Protein AF-A0A2I0I7N8-F1 (afdb_monomer_lite)

pLDDT: mean 84.2, std 18.84, range [32.47, 98.56]

Organism: Punica granatum (NCBI:txid22663)

Sequence (185 aa):
MQATVLEKLYCDDLRQKKELQEALAKEKESFETFKNQQTEERSASSNCRTILEGQIATTNHMMQELQDKIASTEELLEVCKKEREELQVCLENALKVNEELLTSQHREAPTSHRQQGLMEFSFSEIQEATDNFDPSLKLEEGDYGSIYRGVLRHTPVTIKMLHPDSSQGPSRYHPEVFENFRRAH

Radius of gyration: 54.59 Å; chains: 1; bounding box: 110×52×144 Å

Foldseek 3Di:
DVVVVVVVVVVVVVVVVVVVVVVVVVVVVVVVVVVVVVVVVVVVVVVVVVVVVVVVVVVVVVVVVVVVVVVVVVVVVVVVVVVVVVVVVVVVVVVVVVVVVVVVVVPDDDDPPPPVDDDDDDPVLVCVQCVNVPPVQWPDDDLFFTWGWGAHPNRTDIDTDGDCPSVPHPPDPDCVVVPVVPPDD

Structure (mmCIF, N/CA/C/O backbone):
data_AF-A0A2I0I7N8-F1
#
_entry.id   AF-A0A2I0I7N8-F1
#
loop_
_atom_site.group_PDB
_atom_site.id
_atom_site.type_symbol
_atom_site.label_atom_id
_atom_site.label_alt_id
_atom_site.label_comp_id
_atom_site.label_asym_id
_atom_site.label_entity_id
_atom_site.label_seq_id
_atom_site.pdbx_PDB_ins_code
_atom_site.Cartn_x
_atom_site.Cartn_y
_atom_site.Cartn_z
_atom_site.occupancy
_atom_site.B_iso_or_equiv
_atom_site.auth_seq_id
_atom_site.auth_comp_id
_atom_site.auth_asym_id
_atom_site.auth_atom_id
_atom_site.pdbx_PDB_model_num
ATOM 1 N N . MET A 1 1 ? 58.653 13.094 -76.600 1.00 63.12 1 MET A N 1
ATOM 2 C CA . MET A 1 1 ? 58.403 13.859 -75.356 1.00 63.12 1 MET A CA 1
ATOM 3 C C . MET A 1 1 ? 56.919 13.984 -75.012 1.00 63.12 1 MET A C 1
ATOM 5 O O . MET A 1 1 ? 56.594 13.808 -73.851 1.00 63.12 1 MET A O 1
ATOM 9 N N . GLN A 1 2 ? 56.006 14.248 -75.958 1.00 70.44 2 GLN A N 1
ATOM 10 C CA . GLN A 1 2 ? 54.570 14.375 -75.634 1.00 70.44 2 GLN A CA 1
ATOM 11 C C . GLN A 1 2 ? 53.885 13.041 -75.263 1.00 70.44 2 GLN A C 1
ATOM 13 O O . GLN A 1 2 ? 53.154 12.997 -74.279 1.00 70.44 2 GLN A O 1
ATOM 18 N N . ALA A 1 3 ? 54.173 11.942 -75.974 1.00 74.31 3 ALA A N 1
ATOM 19 C CA . ALA A 1 3 ? 53.571 10.626 -75.699 1.00 74.31 3 ALA A CA 1
ATOM 20 C C . ALA A 1 3 ? 53.890 10.088 -74.286 1.00 74.31 3 ALA A C 1
ATOM 22 O O . ALA A 1 3 ? 53.008 9.615 -73.581 1.00 74.31 3 ALA A O 1
ATOM 23 N N . THR A 1 4 ? 55.130 10.270 -73.828 1.00 80.50 4 THR A N 1
ATOM 24 C CA . THR A 1 4 ? 55.603 9.841 -72.500 1.00 80.50 4 THR A CA 1
ATOM 25 C C . THR A 1 4 ? 54.968 10.617 -71.339 1.00 80.50 4 THR A C 1
ATOM 27 O O . THR A 1 4 ? 54.858 10.098 -70.233 1.00 80.50 4 THR A O 1
ATOM 30 N N . VAL A 1 5 ? 54.552 11.869 -71.564 1.00 88.06 5 VAL A N 1
ATOM 31 C CA . VAL A 1 5 ? 53.858 12.678 -70.545 1.00 88.06 5 VAL A CA 1
ATOM 32 C C . VAL A 1 5 ? 52.401 12.231 -70.403 1.00 88.06 5 VAL A C 1
ATOM 34 O O . VAL A 1 5 ? 51.906 12.122 -69.283 1.00 88.06 5 VAL A O 1
ATOM 37 N N . LEU A 1 6 ? 51.741 11.914 -71.521 1.00 86.31 6 LEU A N 1
ATOM 38 C CA . LEU A 1 6 ? 50.373 11.387 -71.543 1.00 86.31 6 LEU A CA 1
ATOM 39 C C . LEU A 1 6 ? 50.264 10.011 -70.871 1.00 86.31 6 LEU A C 1
ATOM 41 O O . LEU A 1 6 ? 49.353 9.805 -70.076 1.00 86.31 6 LEU A O 1
ATOM 45 N N . GLU A 1 7 ? 51.205 9.096 -71.124 1.00 88.50 7 GLU A N 1
ATOM 46 C CA . GLU A 1 7 ? 51.236 7.782 -70.456 1.00 88.50 7 GLU A CA 1
ATOM 47 C C . GLU A 1 7 ? 51.382 7.896 -68.936 1.00 88.50 7 GLU A C 1
ATOM 49 O O . GLU A 1 7 ? 50.725 7.165 -68.194 1.00 88.50 7 GLU A O 1
ATOM 54 N N . LYS A 1 8 ? 52.214 8.832 -68.461 1.00 91.88 8 LYS A N 1
ATOM 55 C CA . LYS A 1 8 ? 52.390 9.074 -67.026 1.00 91.88 8 LYS A CA 1
ATOM 56 C C . LYS A 1 8 ? 51.112 9.629 -66.391 1.00 91.88 8 LYS A C 1
ATOM 58 O O . LYS A 1 8 ? 50.668 9.096 -65.382 1.00 91.88 8 LYS A O 1
ATOM 63 N N . LEU A 1 9 ? 50.495 10.634 -67.020 1.00 92.31 9 LEU A N 1
ATOM 64 C CA . LEU A 1 9 ? 49.211 11.201 -66.587 1.00 92.31 9 LEU A CA 1
ATOM 65 C C . LEU A 1 9 ? 48.106 10.138 -66.520 1.00 92.31 9 LEU A C 1
ATOM 67 O O . LEU A 1 9 ? 47.358 10.095 -65.549 1.00 92.31 9 LEU A O 1
ATOM 71 N N . TYR A 1 10 ? 48.033 9.256 -67.518 1.00 92.25 10 TYR A N 1
ATOM 72 C CA . TYR A 1 10 ? 47.063 8.162 -67.543 1.00 92.25 10 TYR A CA 1
ATOM 73 C C . TYR A 1 10 ? 47.300 7.139 -66.422 1.00 92.25 10 TYR A C 1
ATOM 75 O O . TYR A 1 10 ? 46.354 6.704 -65.768 1.00 92.25 10 TYR A O 1
ATOM 83 N N . CYS A 1 11 ? 48.558 6.771 -66.158 1.00 92.56 11 CYS A N 1
ATOM 84 C CA . CYS A 1 11 ? 48.900 5.899 -65.033 1.00 92.56 11 CYS A CA 1
ATOM 85 C C . CYS A 1 11 ? 48.537 6.525 -63.675 1.00 92.56 11 CYS A C 1
ATOM 87 O O . CYS A 1 11 ? 48.052 5.815 -62.791 1.00 92.56 11 CYS A O 1
ATOM 89 N N . ASP A 1 12 ? 48.764 7.831 -63.510 1.00 94.31 12 ASP A N 1
ATOM 90 C CA . ASP A 1 12 ? 48.450 8.561 -62.279 1.00 94.31 12 ASP A CA 1
ATOM 91 C C . ASP A 1 12 ? 46.927 8.649 -62.055 1.00 94.31 12 ASP A C 1
ATOM 93 O O . ASP A 1 12 ? 46.459 8.358 -60.954 1.00 94.31 12 ASP A O 1
ATOM 97 N N . ASP A 1 13 ? 46.140 8.940 -63.098 1.00 95.00 13 ASP A N 1
ATOM 98 C CA . ASP A 1 13 ? 44.667 8.956 -63.038 1.00 95.00 13 ASP A CA 1
ATOM 99 C C . ASP A 1 13 ? 44.093 7.568 -62.699 1.00 95.00 13 ASP A C 1
ATOM 101 O O . ASP A 1 13 ? 43.228 7.419 -61.833 1.00 95.00 13 ASP A O 1
ATOM 105 N N . LEU A 1 14 ? 44.644 6.508 -63.306 1.00 94.81 14 LEU A N 1
ATOM 106 C CA . LEU A 1 14 ? 44.243 5.131 -63.016 1.00 94.81 14 LEU A CA 1
ATOM 107 C C . LEU A 1 14 ? 44.557 4.737 -61.562 1.00 94.81 14 LEU A C 1
ATOM 109 O O . LEU A 1 14 ? 43.762 4.037 -60.926 1.00 94.81 14 LEU A O 1
ATOM 113 N N . ARG A 1 15 ? 45.694 5.198 -61.023 1.00 95.00 15 ARG A N 1
ATOM 114 C CA . ARG A 1 15 ? 46.063 4.991 -59.617 1.00 95.00 15 ARG A CA 1
ATOM 115 C C . ARG A 1 15 ? 45.102 5.726 -58.683 1.00 95.00 15 ARG A C 1
ATOM 117 O O . ARG A 1 15 ? 44.560 5.089 -57.785 1.00 95.00 15 ARG A O 1
ATOM 124 N N . GLN A 1 16 ? 44.828 7.006 -58.936 1.00 95.62 16 GLN A N 1
ATOM 125 C CA . GLN A 1 16 ? 43.878 7.794 -58.140 1.00 95.62 16 GLN A CA 1
ATOM 126 C C . GLN A 1 16 ? 42.477 7.182 -58.152 1.00 95.62 16 GLN A C 1
ATOM 128 O O . GLN A 1 16 ? 41.831 7.070 -57.112 1.00 95.62 16 GLN A O 1
ATOM 133 N N . LYS A 1 17 ? 42.014 6.710 -59.314 1.00 95.81 17 LYS A N 1
ATOM 134 C CA . LYS A 1 17 ? 40.729 6.018 -59.436 1.00 95.81 17 LYS A CA 1
ATOM 135 C C . LYS A 1 17 ? 40.671 4.759 -58.571 1.00 95.81 17 LYS A C 1
ATOM 137 O O . LYS A 1 17 ? 39.647 4.511 -57.936 1.00 95.81 17 LYS A O 1
ATOM 142 N N . LYS A 1 18 ? 41.752 3.975 -58.533 1.00 96.56 18 LYS A N 1
ATOM 143 C CA . LYS A 1 18 ? 41.845 2.776 -57.691 1.00 96.56 18 LYS A CA 1
ATOM 144 C C . LYS A 1 18 ? 41.833 3.134 -56.201 1.00 96.56 18 LYS A C 1
ATOM 146 O O . LYS A 1 18 ? 41.067 2.538 -55.452 1.00 96.56 18 LYS A O 1
ATOM 151 N N . GLU A 1 19 ? 42.608 4.136 -55.793 1.00 97.19 19 GLU A N 1
ATOM 152 C CA . GLU A 1 19 ? 42.651 4.623 -54.405 1.00 97.19 19 GLU A CA 1
ATOM 153 C C . GLU A 1 19 ? 41.279 5.137 -53.939 1.00 97.19 19 GLU A C 1
ATOM 155 O O . GLU A 1 19 ? 40.822 4.787 -52.853 1.00 97.19 19 GLU A O 1
ATOM 160 N N . LEU A 1 20 ? 40.572 5.897 -54.783 1.00 96.31 20 LEU A N 1
ATOM 161 C CA . LEU A 1 20 ? 39.210 6.361 -54.499 1.00 96.31 20 LEU A CA 1
ATOM 162 C C . LEU A 1 20 ? 38.212 5.203 -54.383 1.00 96.31 20 LEU A C 1
ATOM 164 O O . LEU A 1 20 ? 37.335 5.238 -53.522 1.00 96.31 20 LEU A O 1
ATOM 168 N N . GLN A 1 21 ? 38.330 4.170 -55.222 1.00 96.62 21 GLN A N 1
ATOM 169 C CA . GLN A 1 21 ? 37.477 2.982 -55.129 1.00 96.62 21 GLN A CA 1
ATOM 170 C C . GLN A 1 21 ? 37.729 2.188 -53.844 1.00 96.62 21 GLN A C 1
ATOM 172 O O . GLN A 1 21 ? 36.769 1.752 -53.210 1.00 96.62 21 GLN A O 1
ATOM 177 N N . GLU A 1 22 ? 38.990 2.020 -53.446 1.00 97.31 22 GLU A N 1
ATOM 178 C CA . GLU A 1 22 ? 39.360 1.360 -52.190 1.00 97.31 22 GLU A CA 1
ATOM 179 C C . GLU A 1 22 ? 38.877 2.162 -50.975 1.00 97.31 22 GLU A C 1
ATOM 181 O O . GLU A 1 22 ? 38.285 1.590 -50.058 1.00 97.31 22 GLU A O 1
ATOM 186 N N . ALA A 1 23 ? 39.043 3.489 -50.992 1.00 97.06 23 ALA A N 1
ATOM 187 C CA . ALA A 1 23 ? 38.530 4.371 -49.948 1.00 97.06 23 ALA A CA 1
ATOM 188 C C . ALA A 1 23 ? 37.000 4.290 -49.839 1.00 97.06 23 ALA A C 1
ATOM 190 O O . ALA A 1 23 ? 36.473 4.114 -48.742 1.00 97.06 23 ALA A O 1
ATOM 191 N N . LEU A 1 24 ? 36.291 4.326 -50.972 1.00 97.62 24 LEU A N 1
ATOM 192 C CA . LEU A 1 24 ? 34.834 4.205 -51.013 1.00 97.62 24 LEU A CA 1
ATOM 193 C C . LEU A 1 24 ? 34.353 2.837 -50.508 1.00 97.62 24 LEU A C 1
ATOM 195 O O . LEU A 1 24 ? 33.341 2.757 -49.814 1.00 97.62 24 LEU A O 1
ATOM 199 N N . ALA A 1 25 ? 35.047 1.753 -50.864 1.00 97.19 25 ALA A N 1
ATOM 200 C CA . ALA A 1 25 ? 34.717 0.413 -50.383 1.00 97.19 25 ALA A CA 1
ATOM 201 C C . ALA A 1 25 ? 34.894 0.313 -48.862 1.00 97.19 25 ALA A C 1
ATOM 203 O O . ALA A 1 25 ? 33.992 -0.162 -48.172 1.00 97.19 25 ALA A O 1
ATOM 204 N N . LYS A 1 26 ? 36.007 0.842 -48.342 1.00 97.62 26 LYS A N 1
ATOM 205 C CA . LYS A 1 26 ? 36.289 0.888 -46.905 1.00 97.62 26 LYS A CA 1
ATOM 206 C C . LYS A 1 26 ? 35.269 1.738 -46.147 1.00 97.62 26 LYS A C 1
ATOM 208 O O . LYS A 1 26 ? 34.816 1.342 -45.077 1.00 97.62 26 LYS A O 1
ATOM 213 N N . GLU A 1 27 ? 34.875 2.883 -46.703 1.00 97.31 27 GLU A N 1
ATOM 214 C CA . GLU A 1 27 ? 33.855 3.744 -46.104 1.00 97.31 27 GLU A CA 1
ATOM 215 C C . GLU A 1 27 ? 32.496 3.036 -46.046 1.00 97.31 27 GLU A C 1
ATOM 217 O O . GLU A 1 27 ? 31.870 3.009 -44.988 1.00 97.31 27 GLU A O 1
ATOM 222 N N . LYS A 1 28 ? 32.078 2.367 -47.128 1.00 97.00 28 LYS A N 1
ATOM 223 C CA . LYS A 1 28 ? 30.844 1.565 -47.148 1.00 97.00 28 LYS A CA 1
ATOM 224 C C . LYS A 1 28 ? 30.851 0.440 -46.116 1.00 97.00 28 LYS A C 1
ATOM 226 O O . LYS A 1 28 ? 29.849 0.244 -45.437 1.00 97.00 28 LYS A O 1
ATOM 231 N N . GLU A 1 29 ? 31.960 -0.280 -45.981 1.00 97.62 29 GLU A N 1
ATOM 232 C CA . GLU A 1 29 ? 32.101 -1.335 -44.973 1.00 97.62 29 GLU A CA 1
ATOM 233 C C . GLU A 1 29 ? 32.025 -0.760 -43.548 1.00 97.62 29 GLU A C 1
ATOM 235 O O . GLU A 1 29 ? 31.286 -1.264 -42.699 1.00 97.62 29 GLU A O 1
ATOM 240 N N . SER A 1 30 ? 32.713 0.360 -43.296 1.00 95.56 30 SER A N 1
ATOM 241 C CA . SER A 1 30 ? 32.649 1.054 -42.004 1.00 95.56 30 SER A CA 1
ATOM 242 C C . SER A 1 30 ? 31.244 1.581 -41.685 1.00 95.56 30 SER A C 1
ATOM 244 O O . SER A 1 30 ? 30.791 1.517 -40.545 1.00 95.56 30 SER A O 1
ATOM 246 N N . PHE A 1 31 ? 30.511 2.040 -42.700 1.00 97.06 31 PHE A N 1
ATOM 247 C CA . PHE A 1 31 ? 29.139 2.497 -42.544 1.00 97.06 31 PHE A CA 1
ATOM 248 C C . PHE A 1 31 ? 28.184 1.339 -42.231 1.00 97.06 31 PHE A C 1
ATOM 250 O O . PHE A 1 31 ? 27.343 1.465 -41.341 1.00 97.06 31 PHE A O 1
ATOM 257 N N . GLU A 1 32 ? 28.319 0.198 -42.913 1.00 97.06 32 GLU A N 1
ATOM 258 C CA . GLU A 1 32 ? 27.447 -0.957 -42.673 1.00 97.06 32 GLU A CA 1
ATOM 259 C C . GLU A 1 32 ? 27.696 -1.570 -41.286 1.00 97.06 32 GLU A C 1
ATOM 261 O O . GLU A 1 32 ? 26.747 -1.897 -40.575 1.00 97.06 32 GLU A O 1
ATOM 266 N N . THR A 1 33 ? 28.958 -1.649 -40.849 1.00 97.19 33 THR A N 1
ATOM 267 C CA . THR A 1 33 ? 29.303 -2.090 -39.484 1.00 97.19 33 THR A CA 1
ATOM 268 C C . THR A 1 33 ? 28.741 -1.151 -38.416 1.00 97.19 33 THR A C 1
ATOM 270 O O . THR A 1 33 ? 28.113 -1.625 -37.468 1.00 97.19 33 THR A O 1
ATOM 273 N N . PHE A 1 34 ? 28.865 0.168 -38.597 1.00 97.25 34 PHE A N 1
ATOM 274 C CA . PHE A 1 34 ? 28.261 1.157 -37.698 1.00 97.25 34 PHE A CA 1
ATOM 275 C C . PHE A 1 34 ? 26.733 1.030 -37.638 1.00 97.25 34 PHE A C 1
ATOM 277 O O . PHE A 1 34 ? 26.138 1.061 -36.559 1.00 97.25 34 PHE A O 1
ATOM 284 N N . LYS A 1 35 ? 26.082 0.861 -38.793 1.00 97.25 35 LYS A N 1
ATOM 285 C CA . LYS A 1 35 ? 24.630 0.679 -38.882 1.00 97.25 35 LYS A CA 1
ATOM 286 C C . LYS A 1 35 ? 24.179 -0.575 -38.132 1.00 97.25 35 LYS A C 1
ATOM 288 O O . LYS A 1 35 ? 23.227 -0.489 -37.358 1.00 97.25 35 LYS A O 1
ATOM 293 N N . ASN A 1 36 ? 24.875 -1.698 -38.307 1.00 95.75 36 ASN A N 1
ATOM 294 C CA . ASN A 1 36 ? 24.572 -2.942 -37.597 1.00 95.75 36 ASN A CA 1
ATOM 295 C C . ASN A 1 36 ? 24.735 -2.771 -36.079 1.00 95.75 36 ASN A C 1
ATOM 297 O O . ASN A 1 36 ? 23.808 -3.074 -35.325 1.00 95.75 36 ASN A O 1
ATOM 301 N N . GLN A 1 37 ? 25.844 -2.175 -35.634 1.00 96.94 37 GLN A N 1
ATOM 302 C CA . GLN A 1 37 ? 26.080 -1.899 -34.216 1.00 96.94 37 GLN A CA 1
ATOM 303 C C . GLN A 1 37 ? 24.986 -0.999 -33.617 1.00 96.94 37 GLN A C 1
ATOM 305 O O . GLN A 1 37 ? 24.453 -1.291 -32.548 1.00 96.94 37 GLN A O 1
ATOM 310 N N . GLN A 1 38 ? 24.578 0.053 -34.333 1.00 96.31 38 GLN A N 1
ATOM 311 C CA . GLN A 1 38 ? 23.491 0.931 -33.897 1.00 96.31 38 GLN A CA 1
ATOM 312 C C . GLN A 1 38 ? 22.153 0.185 -33.786 1.00 96.31 38 GLN A C 1
ATOM 314 O O . GLN A 1 38 ? 21.365 0.459 -32.877 1.00 96.31 38 GLN A O 1
ATOM 319 N N . THR A 1 39 ? 21.855 -0.737 -34.706 1.00 95.50 39 THR A N 1
ATOM 320 C CA . THR A 1 39 ? 20.620 -1.532 -34.631 1.00 95.50 39 THR A CA 1
ATOM 321 C C . THR A 1 39 ? 20.617 -2.495 -33.448 1.00 95.50 39 THR A C 1
ATOM 323 O O . THR A 1 39 ? 19.591 -2.614 -32.776 1.00 95.50 39 THR A O 1
ATOM 326 N N . GLU A 1 40 ? 21.754 -3.120 -33.143 1.00 96.31 40 GLU A N 1
ATOM 327 C CA . GLU A 1 40 ? 21.909 -4.000 -31.982 1.00 96.31 40 GLU A CA 1
ATOM 328 C C . GLU A 1 40 ? 21.760 -3.226 -30.670 1.00 96.31 40 GLU A C 1
ATOM 330 O O . GLU A 1 40 ? 20.987 -3.628 -29.801 1.00 96.31 40 GLU A O 1
ATOM 335 N N . GLU A 1 41 ? 22.417 -2.069 -30.551 1.00 96.00 41 GLU A N 1
ATOM 336 C CA . GLU A 1 41 ? 22.332 -1.217 -29.363 1.00 96.00 41 GLU A CA 1
ATOM 337 C C . GLU A 1 41 ? 20.900 -0.715 -29.127 1.00 96.00 41 GLU A C 1
ATOM 339 O O . GLU A 1 41 ? 20.391 -0.761 -28.004 1.00 96.00 41 GLU A O 1
ATOM 344 N N . ARG A 1 42 ? 20.197 -0.313 -30.195 1.00 96.00 42 ARG A N 1
ATOM 345 C CA . ARG A 1 42 ? 18.777 0.060 -30.114 1.00 96.00 42 ARG A CA 1
ATOM 346 C C . ARG A 1 42 ? 17.896 -1.109 -29.690 1.00 96.00 42 ARG A C 1
ATOM 348 O O . ARG A 1 42 ? 16.995 -0.907 -28.877 1.00 96.00 42 ARG A O 1
ATOM 355 N N . SER A 1 43 ? 18.140 -2.311 -30.213 1.00 95.12 43 SER A N 1
ATOM 356 C CA . SER A 1 43 ? 17.387 -3.507 -29.825 1.00 95.12 43 SER A CA 1
ATOM 357 C C . SER A 1 43 ? 17.608 -3.846 -28.349 1.00 95.12 43 SER A C 1
ATOM 359 O O . SER A 1 43 ? 16.639 -4.021 -27.610 1.00 95.12 43 SER A O 1
ATOM 361 N N . ALA A 1 44 ? 18.860 -3.841 -27.887 1.00 96.12 44 ALA A N 1
ATOM 362 C CA . ALA A 1 44 ? 19.198 -4.078 -26.488 1.00 96.12 44 ALA A CA 1
ATOM 363 C C . ALA A 1 44 ? 18.560 -3.029 -25.560 1.00 96.12 44 ALA A C 1
ATOM 365 O O . ALA A 1 44 ? 17.928 -3.384 -24.565 1.00 96.12 44 ALA A O 1
ATOM 366 N N . SER A 1 45 ? 18.652 -1.745 -25.920 1.00 95.75 45 SER A N 1
ATOM 367 C CA . SER A 1 45 ? 18.032 -0.647 -25.171 1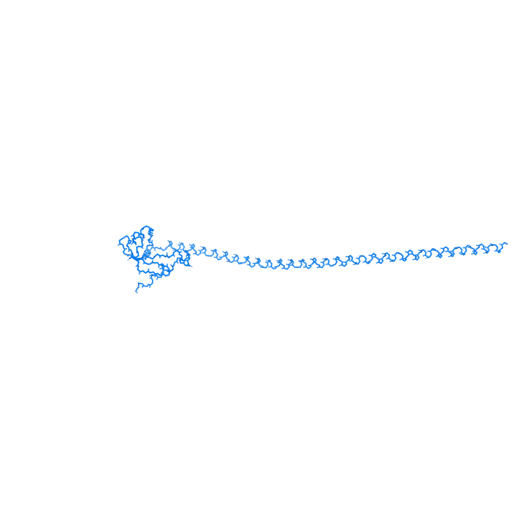.00 95.75 45 SER A CA 1
ATOM 368 C C . SER A 1 45 ? 16.505 -0.781 -25.111 1.00 95.75 45 SER A C 1
ATOM 370 O O . SER A 1 45 ? 15.916 -0.638 -24.038 1.00 95.75 45 SER A O 1
ATOM 372 N N . SER A 1 46 ? 15.862 -1.132 -26.230 1.00 95.81 46 SER A N 1
ATOM 373 C CA . SER A 1 46 ? 14.416 -1.376 -26.293 1.00 95.81 46 SER A CA 1
ATOM 374 C C . SER A 1 46 ? 13.990 -2.526 -25.382 1.00 95.81 46 SER A C 1
ATOM 376 O O . SER A 1 46 ? 13.009 -2.398 -24.656 1.00 95.81 46 SER A O 1
ATOM 378 N N . ASN A 1 47 ? 14.737 -3.631 -25.376 1.00 95.94 47 ASN A N 1
ATOM 379 C CA . ASN A 1 47 ? 14.429 -4.782 -24.528 1.00 95.94 47 ASN A CA 1
ATOM 380 C C . ASN A 1 47 ? 14.547 -4.425 -23.040 1.00 95.94 47 ASN A C 1
ATOM 382 O O . ASN A 1 47 ? 13.641 -4.716 -22.258 1.00 95.94 47 ASN A O 1
ATOM 386 N N . CYS A 1 48 ? 15.627 -3.737 -22.653 1.00 95.81 48 CYS A N 1
ATOM 387 C CA . CYS A 1 48 ? 15.800 -3.236 -21.288 1.00 95.81 48 CYS A CA 1
ATOM 388 C C . CYS A 1 48 ? 14.655 -2.303 -20.881 1.00 95.81 48 CYS A C 1
ATOM 390 O O . CYS A 1 48 ? 14.137 -2.406 -19.769 1.00 95.81 48 CYS A O 1
ATOM 392 N N . ARG A 1 49 ? 14.225 -1.422 -21.790 1.00 97.44 49 ARG A N 1
ATOM 393 C CA . ARG A 1 49 ? 13.102 -0.513 -21.558 1.00 97.44 49 ARG A CA 1
ATOM 394 C C . ARG A 1 49 ? 11.811 -1.275 -21.250 1.00 97.44 49 ARG A C 1
ATOM 396 O O . ARG A 1 49 ? 11.172 -0.961 -20.252 1.00 97.44 49 ARG A O 1
ATOM 403 N N . THR A 1 50 ? 11.459 -2.291 -22.038 1.00 97.88 50 THR A N 1
ATOM 404 C CA . THR A 1 50 ? 10.241 -3.090 -21.812 1.00 97.88 50 THR A CA 1
ATOM 405 C C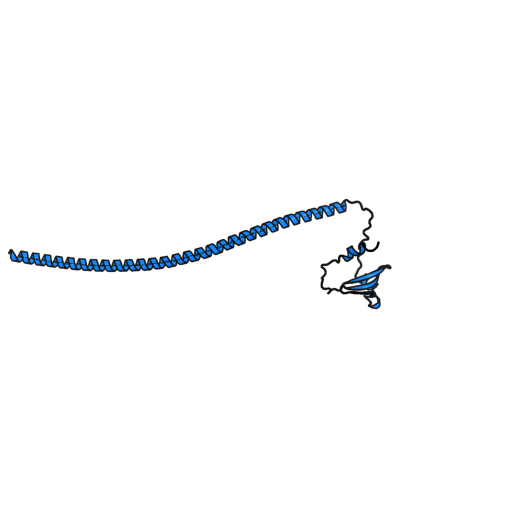 . THR A 1 50 ? 10.262 -3.816 -20.465 1.00 97.88 50 THR A C 1
ATOM 407 O O . THR A 1 50 ? 9.242 -3.869 -19.779 1.00 97.88 50 THR A O 1
ATOM 410 N N . ILE A 1 51 ? 11.421 -4.338 -20.047 1.00 97.56 51 ILE A N 1
ATOM 411 C CA . ILE A 1 51 ? 11.570 -4.988 -18.734 1.00 97.56 51 ILE A CA 1
ATOM 412 C C . ILE A 1 51 ? 11.310 -3.985 -17.605 1.00 97.56 51 ILE A C 1
ATOM 414 O O . ILE A 1 51 ? 10.539 -4.276 -16.689 1.00 97.56 51 ILE A O 1
ATOM 418 N N . LEU A 1 52 ? 11.920 -2.799 -17.681 1.00 97.75 52 LEU A N 1
ATOM 419 C CA . LEU A 1 52 ? 11.736 -1.748 -16.680 1.00 97.75 52 LEU A CA 1
ATOM 420 C C . LEU A 1 52 ? 10.288 -1.245 -16.640 1.00 97.75 52 LEU A C 1
ATOM 422 O O . LEU A 1 52 ? 9.733 -1.082 -15.559 1.00 97.75 52 LEU A O 1
ATOM 426 N N . GLU A 1 53 ? 9.650 -1.048 -17.795 1.00 98.06 53 GLU A N 1
ATOM 427 C CA . GLU A 1 53 ? 8.235 -0.659 -17.876 1.00 98.06 53 GLU A CA 1
ATOM 428 C C . GLU A 1 53 ? 7.322 -1.705 -17.214 1.00 98.06 53 GLU A C 1
ATOM 430 O O . GLU A 1 53 ? 6.420 -1.343 -16.456 1.00 98.06 53 GLU A O 1
ATOM 435 N N . GLY A 1 54 ? 7.597 -3.000 -17.411 1.00 97.75 54 GLY A N 1
ATOM 436 C CA . GLY A 1 54 ? 6.882 -4.083 -16.730 1.00 97.75 54 GLY A CA 1
ATOM 437 C C . GLY A 1 54 ? 7.091 -4.091 -15.211 1.00 97.75 54 GLY A C 1
ATOM 438 O O . GLY A 1 54 ? 6.135 -4.271 -14.450 1.00 97.75 54 GLY A O 1
ATOM 439 N N . GLN A 1 55 ? 8.321 -3.846 -14.749 1.00 98.44 55 GLN A N 1
ATOM 440 C CA . GLN A 1 55 ? 8.613 -3.712 -13.318 1.00 98.44 55 GLN A CA 1
ATOM 441 C C . GLN A 1 55 ? 7.870 -2.522 -12.704 1.00 98.44 55 GLN A C 1
ATOM 443 O O . GLN A 1 55 ? 7.231 -2.691 -11.669 1.00 98.44 55 GLN A O 1
ATOM 448 N N . ILE A 1 56 ? 7.875 -1.361 -13.368 1.00 98.25 56 ILE A N 1
ATOM 449 C CA . ILE A 1 56 ? 7.153 -0.159 -12.924 1.00 98.25 56 ILE A CA 1
ATOM 450 C C . ILE A 1 56 ? 5.649 -0.435 -12.822 1.00 98.25 56 ILE A C 1
ATOM 452 O O . ILE A 1 56 ? 5.018 -0.080 -11.826 1.00 98.25 56 ILE A O 1
ATOM 456 N N . ALA A 1 57 ? 5.064 -1.100 -13.821 1.00 98.38 57 ALA A N 1
ATOM 457 C CA . ALA A 1 57 ? 3.650 -1.465 -13.792 1.00 98.38 57 ALA A CA 1
ATOM 458 C C . ALA A 1 57 ? 3.322 -2.378 -12.599 1.00 98.38 57 ALA A C 1
ATOM 460 O O . ALA A 1 57 ? 2.336 -2.155 -11.896 1.00 98.38 57 ALA A O 1
ATOM 461 N N . THR A 1 58 ? 4.188 -3.358 -12.329 1.00 98.25 58 THR A N 1
ATOM 462 C CA . THR A 1 58 ? 4.036 -4.287 -11.200 1.00 98.25 58 THR A CA 1
ATOM 463 C C . THR A 1 58 ? 4.120 -3.552 -9.863 1.00 98.25 58 THR A C 1
ATOM 465 O O . THR A 1 58 ? 3.257 -3.730 -9.004 1.00 98.25 58 THR A O 1
ATOM 468 N N . THR A 1 59 ? 5.115 -2.678 -9.687 1.00 98.12 59 THR A N 1
ATOM 469 C CA . THR A 1 59 ? 5.270 -1.898 -8.451 1.00 98.12 59 THR A CA 1
ATOM 470 C C . THR A 1 59 ? 4.107 -0.937 -8.233 1.00 98.12 59 THR A C 1
ATOM 472 O O . THR A 1 59 ? 3.641 -0.798 -7.106 1.00 98.12 59 THR A O 1
ATOM 475 N N . ASN A 1 60 ? 3.598 -0.313 -9.299 1.00 98.12 60 ASN A N 1
ATOM 476 C CA . ASN A 1 60 ? 2.434 0.569 -9.217 1.00 98.12 60 ASN A CA 1
ATOM 477 C C . ASN A 1 60 ? 1.176 -0.201 -8.808 1.00 98.12 60 ASN A C 1
ATOM 479 O O . ASN A 1 60 ? 0.411 0.282 -7.979 1.00 98.12 60 ASN A O 1
ATOM 483 N N . HIS A 1 61 ? 0.983 -1.413 -9.335 1.00 98.31 61 HIS A N 1
ATOM 484 C CA . HIS A 1 61 ? -0.139 -2.261 -8.943 1.00 98.31 61 HIS A CA 1
ATOM 485 C C . HIS A 1 61 ? -0.089 -2.631 -7.453 1.00 98.31 61 HIS A C 1
ATOM 487 O O . HIS A 1 61 ? -1.078 -2.459 -6.747 1.00 98.31 61 HIS A O 1
ATOM 493 N N . MET A 1 62 ? 1.076 -3.058 -6.953 1.00 98.38 62 MET A N 1
ATOM 494 C CA . MET A 1 62 ? 1.258 -3.359 -5.526 1.00 98.38 62 MET A CA 1
ATOM 495 C C . MET A 1 62 ? 1.045 -2.125 -4.642 1.00 98.38 62 MET A C 1
ATOM 497 O O . MET A 1 62 ? 0.467 -2.222 -3.563 1.00 98.38 62 MET A O 1
ATOM 501 N N . MET A 1 63 ? 1.511 -0.957 -5.092 1.00 98.06 63 MET A N 1
ATOM 502 C CA . MET A 1 63 ? 1.317 0.301 -4.373 1.00 98.06 63 MET A CA 1
ATOM 503 C C . MET A 1 63 ? -0.166 0.655 -4.258 1.00 98.06 63 MET A C 1
ATOM 505 O O . MET A 1 63 ? -0.604 1.022 -3.171 1.00 98.06 63 MET A O 1
ATOM 509 N N . GLN A 1 64 ? -0.934 0.484 -5.336 1.00 98.31 64 GLN A N 1
ATOM 510 C CA . GLN A 1 64 ? -2.380 0.697 -5.320 1.00 98.31 64 GLN A CA 1
ATOM 511 C C . GLN A 1 64 ? -3.073 -0.262 -4.343 1.00 98.31 64 GLN A C 1
ATOM 513 O O . GLN A 1 64 ? -3.866 0.178 -3.520 1.00 98.31 64 GLN A O 1
ATOM 518 N N . GLU A 1 65 ? -2.721 -1.552 -4.359 1.00 98.38 65 GLU A N 1
ATOM 519 C CA . GLU A 1 65 ? -3.299 -2.535 -3.431 1.00 98.38 65 GLU A CA 1
ATOM 520 C C . GLU A 1 65 ? -3.036 -2.163 -1.960 1.00 98.38 65 GLU A C 1
ATOM 522 O O . GLU A 1 65 ? -3.909 -2.299 -1.101 1.00 98.38 65 GLU A O 1
ATOM 527 N N . LEU A 1 66 ? -1.830 -1.675 -1.651 1.00 98.06 66 LEU A N 1
ATOM 528 C CA . LEU A 1 66 ? -1.495 -1.204 -0.308 1.00 98.06 66 LEU A CA 1
ATOM 529 C C . LEU A 1 66 ? -2.250 0.077 0.061 1.00 98.06 66 LEU A C 1
ATOM 531 O O . LEU A 1 66 ? -2.697 0.196 1.200 1.00 98.06 66 LEU A O 1
ATOM 535 N N . GLN A 1 67 ? -2.418 1.010 -0.877 1.00 98.50 67 GLN A N 1
ATOM 536 C CA . GLN A 1 67 ? -3.208 2.225 -0.663 1.00 98.50 67 GLN A CA 1
ATOM 537 C C . GLN A 1 67 ? -4.672 1.898 -0.360 1.00 98.50 67 GLN A C 1
ATOM 539 O O . GLN A 1 67 ? -5.223 2.434 0.599 1.00 98.50 67 GLN A O 1
ATOM 544 N N . ASP A 1 68 ? -5.269 0.967 -1.105 1.00 98.12 68 ASP A N 1
ATOM 545 C CA . ASP A 1 68 ? -6.652 0.535 -0.891 1.00 98.12 68 ASP A CA 1
ATOM 546 C C . ASP A 1 68 ? -6.818 -0.128 0.489 1.00 98.12 68 ASP A C 1
ATOM 548 O O . ASP A 1 68 ? -7.788 0.136 1.206 1.00 98.12 68 ASP A O 1
ATOM 552 N N . LYS A 1 69 ? -5.838 -0.941 0.917 1.00 98.56 69 LYS A N 1
ATOM 553 C CA . LYS A 1 69 ? -5.820 -1.529 2.268 1.00 98.56 69 LYS A CA 1
ATOM 554 C C . LYS A 1 69 ? -5.712 -0.466 3.356 1.00 98.56 69 LYS A C 1
ATOM 556 O O . LYS A 1 69 ? -6.439 -0.554 4.341 1.00 98.56 69 LYS A O 1
ATOM 561 N N . ILE A 1 70 ? -4.838 0.528 3.187 1.00 98.44 70 ILE A N 1
ATOM 562 C CA . ILE A 1 70 ? -4.696 1.633 4.145 1.00 98.44 70 ILE A CA 1
ATOM 563 C C . ILE A 1 70 ? -6.026 2.376 4.276 1.00 98.44 70 ILE A C 1
ATOM 565 O O . ILE A 1 70 ? -6.536 2.480 5.390 1.00 98.44 70 ILE A O 1
ATOM 569 N N . ALA A 1 71 ? -6.636 2.779 3.158 1.00 98.31 71 ALA A N 1
ATOM 570 C CA . ALA A 1 71 ? -7.919 3.480 3.158 1.00 98.31 71 ALA A CA 1
ATOM 571 C C . ALA A 1 71 ? -9.019 2.676 3.876 1.00 98.31 71 ALA A C 1
ATOM 573 O O . ALA A 1 71 ? -9.724 3.209 4.732 1.00 98.31 71 ALA A O 1
ATOM 574 N N . SER A 1 72 ? -9.112 1.370 3.601 1.00 98.38 72 SER A N 1
ATOM 575 C CA . SER A 1 72 ? -10.066 0.485 4.280 1.00 98.38 72 SER A CA 1
ATOM 576 C C . SER A 1 72 ? -9.819 0.399 5.793 1.00 98.38 72 SER A C 1
ATOM 578 O O . SER A 1 72 ? -10.762 0.433 6.584 1.00 98.38 72 SER A O 1
ATOM 580 N N . THR A 1 73 ? -8.558 0.313 6.228 1.00 97.00 73 THR A N 1
ATOM 581 C CA . THR A 1 73 ? -8.232 0.264 7.663 1.00 97.00 73 THR A CA 1
ATOM 582 C C . THR A 1 73 ? -8.464 1.593 8.377 1.00 97.00 73 THR A C 1
ATOM 584 O O . THR A 1 73 ? -8.858 1.593 9.542 1.00 97.00 73 THR A O 1
ATOM 587 N N . GLU A 1 74 ? -8.245 2.717 7.696 1.00 98.38 74 GLU A N 1
ATOM 588 C CA . GLU A 1 74 ? -8.514 4.052 8.231 1.00 98.38 74 GLU A CA 1
ATOM 589 C C . GLU A 1 74 ? -10.012 4.265 8.463 1.00 98.38 74 GLU A C 1
ATOM 591 O O . GLU A 1 74 ? -10.396 4.765 9.521 1.00 98.38 74 GLU A O 1
ATOM 596 N N . GLU A 1 75 ? -10.859 3.812 7.534 1.00 97.94 75 GLU A N 1
ATOM 597 C CA . GLU A 1 75 ? -12.316 3.850 7.688 1.00 97.94 75 GLU A CA 1
ATOM 598 C C . GLU A 1 75 ? -12.777 3.032 8.904 1.00 97.94 75 GLU A C 1
ATOM 600 O O . GLU A 1 75 ? -13.515 3.536 9.753 1.00 97.94 75 GLU A O 1
ATOM 605 N N . LEU A 1 76 ? -12.288 1.794 9.049 1.00 98.19 76 LEU A N 1
ATOM 606 C CA . LEU A 1 76 ? -12.604 0.954 10.210 1.00 98.19 76 LEU A CA 1
ATOM 607 C C . LEU A 1 76 ? -12.122 1.575 11.526 1.00 98.19 76 LEU A C 1
ATOM 609 O O . LEU A 1 76 ? -12.825 1.520 12.535 1.00 98.19 76 LEU A O 1
ATOM 613 N N . LEU A 1 77 ? -10.935 2.184 11.534 1.00 98.06 77 LEU A N 1
ATOM 614 C CA . LEU A 1 77 ? -10.405 2.854 12.718 1.00 98.06 77 LEU A CA 1
ATOM 615 C C . LEU A 1 77 ? -11.281 4.040 13.135 1.00 98.06 77 LEU A C 1
ATOM 617 O O . LEU A 1 77 ? -11.473 4.266 14.330 1.00 98.06 77 LEU A O 1
ATOM 621 N N . GLU A 1 78 ? -11.809 4.791 12.173 1.00 98.31 78 GLU A N 1
ATOM 622 C CA . GLU A 1 78 ? -12.717 5.906 12.432 1.00 98.31 78 GLU A CA 1
ATOM 623 C C . GLU A 1 78 ? -14.037 5.433 13.059 1.00 98.31 78 GLU A C 1
ATOM 625 O O . GLU A 1 78 ? -14.516 6.045 14.015 1.00 98.31 78 GLU A O 1
ATOM 630 N N . VAL A 1 79 ? -14.585 4.305 12.596 1.00 98.12 79 VAL A N 1
ATOM 631 C CA . VAL A 1 79 ? -15.763 3.670 13.214 1.00 98.12 79 VAL A CA 1
ATOM 632 C C . VAL A 1 79 ? -15.469 3.271 14.662 1.00 98.12 79 VAL A C 1
ATOM 634 O O . VAL A 1 79 ? -16.177 3.700 15.573 1.00 98.12 79 VAL A O 1
ATOM 637 N N . CYS A 1 80 ? -14.376 2.543 14.903 1.00 96.62 80 CYS A N 1
ATOM 638 C CA . CYS A 1 80 ? -13.985 2.113 16.249 1.00 96.62 80 CYS A CA 1
ATOM 639 C C . CYS A 1 80 ? -13.755 3.293 17.211 1.00 96.62 80 CYS A C 1
ATOM 641 O O . CYS A 1 80 ? -14.034 3.195 18.407 1.00 96.62 80 CYS A O 1
ATOM 643 N N . LYS A 1 81 ? -13.223 4.419 16.716 1.00 98.44 81 LYS A N 1
ATOM 644 C CA . LYS A 1 81 ? -13.040 5.632 17.527 1.00 98.44 81 LYS A CA 1
ATOM 645 C C . LYS A 1 81 ? -14.376 6.224 17.963 1.00 98.44 81 LYS A C 1
ATOM 647 O O . LYS A 1 81 ? -14.511 6.537 19.143 1.00 98.44 81 LYS A O 1
ATOM 652 N N . LYS A 1 82 ? -15.343 6.332 17.047 1.00 97.94 82 LYS A N 1
ATOM 653 C CA . LYS A 1 82 ? -16.686 6.849 17.348 1.00 97.94 82 LYS A CA 1
ATOM 654 C C . LYS A 1 82 ? -17.412 5.974 18.360 1.00 97.94 82 LYS A C 1
ATOM 656 O O . LYS A 1 82 ? -17.888 6.490 19.363 1.00 97.94 82 LYS A O 1
ATOM 661 N N . GLU A 1 83 ? -17.403 4.655 18.167 1.00 97.81 83 GLU A N 1
ATOM 662 C CA . GLU A 1 83 ? -18.004 3.716 19.126 1.00 97.81 83 GLU A CA 1
ATOM 663 C C . GLU A 1 83 ? -17.389 3.856 20.525 1.00 97.81 83 GLU A C 1
ATOM 665 O O . GLU A 1 83 ? -18.093 3.859 21.535 1.00 97.81 83 GLU A O 1
ATOM 670 N N . ARG A 1 84 ? -16.064 4.028 20.606 1.00 97.94 84 ARG A N 1
ATOM 671 C CA . ARG A 1 84 ? -15.378 4.257 21.883 1.00 97.94 84 ARG A CA 1
ATOM 672 C C . ARG A 1 84 ? -15.810 5.569 22.543 1.00 97.94 84 ARG A C 1
ATOM 674 O O . ARG A 1 84 ? -15.989 5.587 23.758 1.00 97.94 84 ARG A O 1
ATOM 681 N N . GLU A 1 85 ? -15.948 6.650 21.778 1.00 98.19 85 GLU A N 1
ATOM 682 C CA . GLU A 1 85 ? -16.413 7.948 22.289 1.00 98.19 85 GLU A CA 1
ATOM 683 C C . GLU A 1 85 ? -17.860 7.867 22.794 1.00 98.19 85 GLU A C 1
ATOM 685 O O . GLU A 1 85 ? -18.156 8.338 23.891 1.00 98.19 85 GLU A O 1
ATOM 690 N N . GLU A 1 86 ? -18.747 7.194 22.058 1.00 97.56 86 GLU A N 1
ATOM 691 C CA . GLU A 1 86 ? -20.133 6.956 22.476 1.00 97.56 86 GLU A CA 1
ATOM 692 C C . GLU A 1 86 ? -20.209 6.149 23.780 1.00 97.56 86 GLU A C 1
ATOM 694 O O . GLU A 1 86 ? -20.926 6.525 24.713 1.00 97.56 86 GLU A O 1
ATOM 699 N N . LEU A 1 87 ? -19.433 5.065 23.881 1.00 96.75 87 LEU A N 1
ATOM 700 C CA . LEU A 1 87 ? -19.349 4.255 25.097 1.00 96.75 87 LEU A CA 1
ATOM 701 C C . LEU A 1 87 ? -18.782 5.042 26.279 1.00 96.75 87 LEU A C 1
ATOM 703 O O . LEU A 1 87 ? -19.261 4.879 27.402 1.00 96.75 87 LEU A O 1
ATOM 707 N N . GLN A 1 88 ? -17.797 5.911 26.042 1.00 97.94 88 GLN A N 1
ATOM 708 C CA . GLN A 1 88 ? -17.244 6.777 27.078 1.00 97.94 88 GLN A CA 1
ATOM 709 C C . GLN A 1 88 ? -18.308 7.740 27.621 1.00 97.94 88 GL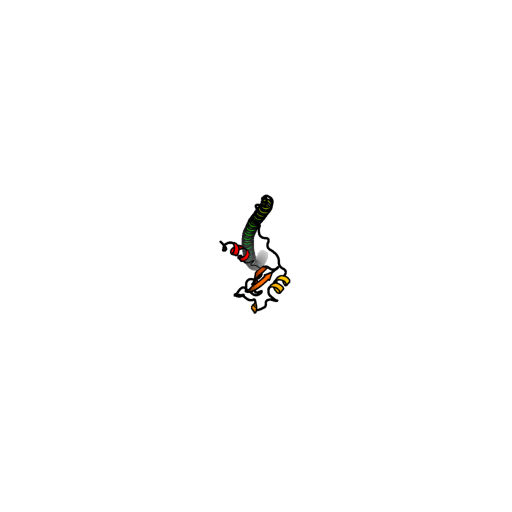N A C 1
ATOM 711 O O . GLN A 1 88 ? -18.473 7.845 28.836 1.00 97.94 88 GLN A O 1
ATOM 716 N N . VAL A 1 89 ? -19.095 8.367 26.743 1.00 97.94 89 VAL A N 1
ATOM 717 C CA . VAL A 1 89 ? -20.212 9.235 27.149 1.00 97.94 89 VAL A CA 1
ATOM 718 C C . VAL A 1 89 ? -21.267 8.450 27.934 1.00 97.94 89 VAL A C 1
ATOM 720 O O . VAL A 1 89 ? -21.771 8.922 28.955 1.00 97.94 89 VAL A O 1
ATOM 723 N N . CYS A 1 90 ? -21.595 7.230 27.502 1.00 95.50 90 CYS A N 1
ATOM 724 C CA . CYS A 1 90 ? -22.535 6.372 28.224 1.00 95.50 90 CYS A CA 1
ATOM 725 C C . CYS A 1 90 ? -22.026 6.019 29.627 1.00 95.50 90 CYS A C 1
ATOM 727 O O . CYS A 1 90 ? -22.802 6.054 30.583 1.00 95.50 90 CYS A O 1
ATOM 729 N N . LEU A 1 91 ? -20.732 5.715 29.756 1.00 96.00 91 LEU A N 1
ATOM 730 C CA . LEU A 1 91 ? -20.094 5.416 31.035 1.00 96.00 91 LEU A CA 1
ATOM 731 C C . LEU A 1 91 ? -20.149 6.619 31.985 1.00 96.00 91 LEU A C 1
ATOM 733 O O . LEU A 1 91 ? -20.552 6.463 33.136 1.00 96.00 91 LEU A O 1
ATOM 737 N N . GLU A 1 92 ? -19.793 7.813 31.510 1.00 96.62 92 GLU A N 1
ATOM 738 C CA . GLU A 1 92 ? -19.838 9.048 32.304 1.00 96.62 92 GLU A CA 1
ATOM 739 C C . GLU A 1 92 ? -21.262 9.350 32.795 1.00 96.62 92 GLU A C 1
ATOM 741 O O . GLU A 1 92 ? -21.476 9.623 33.980 1.00 96.62 92 GLU A O 1
ATOM 746 N N . ASN A 1 93 ? -22.257 9.214 31.914 1.00 95.88 93 ASN A N 1
ATOM 747 C CA . ASN A 1 93 ? -23.663 9.391 32.272 1.00 95.88 93 ASN A CA 1
ATOM 748 C C . ASN A 1 93 ? -24.134 8.354 33.303 1.00 95.88 93 ASN A C 1
ATOM 750 O O . ASN A 1 93 ? -24.815 8.712 34.264 1.00 95.88 93 ASN A O 1
ATOM 754 N N . ALA A 1 94 ? -23.761 7.081 33.139 1.00 95.06 94 ALA A N 1
ATOM 755 C CA . ALA A 1 94 ? -24.127 6.018 34.072 1.00 95.06 94 ALA A CA 1
ATOM 756 C C . ALA A 1 94 ? -23.520 6.240 35.468 1.00 95.06 94 ALA A C 1
ATOM 758 O O . ALA A 1 94 ? -24.212 6.066 36.473 1.00 95.06 94 ALA A O 1
ATOM 759 N N . LEU A 1 95 ? -22.254 6.668 35.540 1.00 94.88 95 LEU A N 1
ATOM 760 C CA . LEU A 1 95 ? -21.592 7.007 36.803 1.00 94.88 95 LEU A CA 1
ATOM 761 C C . LEU A 1 95 ? -22.288 8.174 37.506 1.00 94.88 95 LEU A C 1
ATOM 763 O O . LEU A 1 95 ? -22.569 8.081 38.700 1.00 94.88 95 LEU A O 1
ATOM 767 N N . LYS A 1 96 ? -22.635 9.226 36.757 1.00 94.50 96 LYS A N 1
ATOM 768 C CA . LYS A 1 96 ? -23.351 10.387 37.293 1.00 94.50 96 LYS A CA 1
ATOM 769 C C . LYS A 1 96 ? -24.716 10.006 37.870 1.00 94.50 96 LYS A C 1
ATOM 771 O O . LYS A 1 96 ? -25.034 10.394 38.990 1.00 94.50 96 LYS A O 1
ATOM 776 N N . VAL A 1 97 ? -25.504 9.210 37.144 1.00 92.50 97 VAL A N 1
ATOM 777 C CA . VAL A 1 97 ? -26.810 8.726 37.629 1.00 92.50 97 VAL A CA 1
ATOM 778 C C . VAL A 1 97 ? -26.649 7.897 38.904 1.00 92.50 97 VAL A C 1
ATOM 780 O O . VAL A 1 97 ? -27.432 8.044 39.841 1.00 92.50 97 VAL A O 1
ATOM 783 N N . ASN A 1 98 ? -25.627 7.042 38.968 1.00 87.06 98 ASN A N 1
ATOM 784 C CA . ASN A 1 98 ? -25.372 6.229 40.152 1.00 87.06 98 ASN A CA 1
ATOM 785 C C . ASN A 1 98 ? -24.994 7.093 41.372 1.00 87.06 98 ASN A C 1
ATOM 787 O O . ASN A 1 98 ? -25.461 6.841 42.481 1.00 87.06 98 ASN A O 1
ATOM 791 N N . GLU A 1 99 ? -24.202 8.148 41.174 1.00 91.25 99 GLU A N 1
ATOM 792 C CA . GLU A 1 99 ? -23.846 9.111 42.224 1.00 91.25 99 GLU A CA 1
ATOM 793 C C . GLU A 1 99 ? -25.065 9.926 42.711 1.00 91.25 99 GLU A C 1
ATOM 795 O O . GLU A 1 99 ? -25.267 10.114 43.917 1.00 91.25 99 GLU A O 1
ATOM 800 N N . GLU A 1 100 ? -25.945 10.343 41.796 1.00 88.19 100 GLU A N 1
ATOM 801 C CA . GLU A 1 100 ? -27.224 10.996 42.119 1.00 88.19 100 GLU A CA 1
ATOM 802 C C . GLU A 1 100 ? -28.170 10.066 42.909 1.00 88.19 100 GLU A C 1
ATOM 804 O O . GLU A 1 100 ? -28.860 10.497 43.841 1.00 88.19 100 GLU A O 1
ATOM 809 N N . LEU A 1 101 ? -28.174 8.764 42.605 1.00 82.56 101 LEU A N 1
ATOM 810 C CA . LEU A 1 101 ? -28.957 7.770 43.346 1.00 82.56 101 LEU A CA 1
ATOM 811 C C . LEU A 1 101 ? -28.439 7.590 44.785 1.00 82.56 101 LEU A C 1
ATOM 813 O O . LEU A 1 101 ? -29.222 7.538 45.733 1.00 82.56 101 LEU A O 1
ATOM 817 N N . LEU A 1 102 ? -27.117 7.540 44.969 1.00 78.50 102 LEU A N 1
ATOM 818 C CA . LEU A 1 102 ? -26.498 7.422 46.295 1.00 78.50 102 LEU A CA 1
ATOM 819 C C . LEU A 1 102 ? -26.757 8.663 47.162 1.00 78.50 102 LEU A C 1
ATOM 821 O O . LEU A 1 102 ? -27.023 8.556 48.360 1.00 78.50 102 LEU A O 1
ATOM 825 N N . THR A 1 103 ? -26.727 9.853 46.562 1.00 76.88 103 THR A N 1
ATOM 826 C CA . THR A 1 103 ? -26.988 11.112 47.277 1.00 76.88 103 THR A CA 1
ATOM 827 C C . THR A 1 103 ? -28.467 11.312 47.622 1.00 76.88 103 THR A C 1
ATOM 829 O O . THR A 1 103 ? -28.772 11.869 48.679 1.00 76.88 103 THR A O 1
ATOM 832 N N . SER A 1 104 ? -29.393 10.824 46.791 1.00 72.94 104 SER A N 1
ATOM 833 C CA . SER A 1 104 ? -30.835 10.854 47.081 1.00 72.94 104 SER A CA 1
ATOM 834 C C . SER A 1 104 ? -31.251 9.842 48.158 1.00 72.94 104 SER A C 1
ATOM 836 O O . SER A 1 104 ? -32.032 10.205 49.038 1.00 72.94 104 SER A O 1
ATOM 838 N N . GLN A 1 105 ? -30.652 8.645 48.200 1.00 59.19 105 GLN A N 1
ATOM 839 C CA . GLN A 1 105 ? -30.875 7.671 49.285 1.00 59.19 105 GLN A CA 1
ATOM 840 C C . GLN A 1 105 ? -30.457 8.189 50.672 1.00 59.19 105 GLN A C 1
ATOM 842 O O . GLN A 1 105 ? -31.062 7.822 51.676 1.00 59.19 105 GLN A O 1
ATOM 847 N N . HIS A 1 106 ? -29.464 9.080 50.753 1.00 52.53 106 HIS A N 1
ATOM 848 C CA . HIS A 1 106 ? -29.058 9.705 52.018 1.00 52.53 106 HIS A CA 1
ATOM 849 C C . HIS A 1 106 ? -29.957 10.870 52.470 1.00 52.53 106 HIS A C 1
ATOM 851 O O . HIS A 1 106 ? -29.815 11.336 53.603 1.00 52.53 106 HIS A O 1
ATOM 857 N N . ARG A 1 107 ? -30.859 11.369 51.612 1.00 50.16 107 ARG A N 1
ATOM 858 C CA . ARG A 1 107 ? -31.658 12.579 51.877 1.00 50.16 107 ARG A CA 1
ATOM 859 C C . ARG A 1 107 ? -33.108 12.298 52.274 1.00 50.16 107 ARG A C 1
ATOM 861 O O . ARG A 1 107 ? -33.771 13.198 52.790 1.00 50.16 107 ARG A O 1
ATOM 868 N N . GLU A 1 108 ? -33.594 11.077 52.080 1.00 49.34 108 GLU A N 1
ATOM 869 C CA . GLU A 1 108 ? -34.890 10.650 52.605 1.00 49.34 108 GLU A CA 1
ATOM 870 C C . GLU A 1 108 ? -34.744 10.251 54.082 1.00 49.34 108 GLU A C 1
ATOM 872 O O . GLU A 1 108 ? -34.035 9.311 54.436 1.00 49.34 108 GLU A O 1
ATOM 877 N N . ALA A 1 109 ? -35.404 10.994 54.977 1.00 47.28 109 ALA A N 1
ATOM 878 C CA . ALA A 1 109 ? -35.576 10.578 56.368 1.00 47.28 109 ALA A CA 1
ATOM 879 C C . ALA A 1 109 ? -36.213 9.173 56.412 1.00 47.28 109 ALA A C 1
ATOM 881 O O . ALA A 1 109 ? -37.047 8.875 55.553 1.00 47.28 109 ALA A O 1
ATOM 882 N N . PRO A 1 110 ? -35.879 8.316 57.399 1.00 47.34 110 PRO A N 1
ATOM 883 C CA . PRO A 1 110 ? -36.299 6.921 57.409 1.00 47.34 110 PRO A CA 1
ATOM 884 C C . PRO A 1 110 ? -37.813 6.842 57.616 1.00 47.34 110 PRO A C 1
ATOM 886 O O . PRO A 1 110 ? -38.317 6.831 58.742 1.00 47.34 110 PRO A O 1
ATOM 889 N N . THR A 1 111 ? -38.566 6.804 56.521 1.00 46.31 111 THR A N 1
ATOM 890 C CA . THR A 1 111 ? -39.979 6.460 56.572 1.00 46.31 111 THR A CA 1
ATOM 891 C C . THR A 1 111 ? -40.058 4.964 56.847 1.00 46.31 111 THR A C 1
ATOM 893 O O . THR A 1 111 ? -39.404 4.139 56.216 1.00 46.31 111 THR A O 1
ATOM 896 N N . SER A 1 112 ? -40.781 4.636 57.916 1.00 52.53 112 SER A N 1
ATOM 897 C CA . SER A 1 112 ? -40.853 3.320 58.547 1.00 52.53 112 SER A CA 1
ATOM 898 C C . SER A 1 112 ? -41.518 2.269 57.658 1.00 52.53 112 SER A C 1
ATOM 900 O O . SER A 1 112 ? -42.618 1.813 57.952 1.00 52.53 112 SER A O 1
ATOM 902 N N . HIS A 1 113 ? -40.857 1.834 56.594 1.00 50.56 113 HIS A N 1
ATOM 903 C CA . HIS A 1 113 ? -41.009 0.484 56.065 1.00 50.56 113 HIS A CA 1
ATOM 904 C C . HIS A 1 113 ? -39.677 -0.203 56.294 1.00 50.56 113 HIS A C 1
ATOM 906 O O . HIS A 1 113 ? -38.767 -0.157 55.474 1.00 50.56 113 HIS A O 1
ATOM 912 N N . ARG A 1 114 ? -39.562 -0.760 57.506 1.00 44.94 114 ARG A N 1
ATOM 913 C CA . ARG A 1 114 ? -38.479 -1.629 57.954 1.00 44.94 114 ARG A CA 1
ATOM 914 C C . ARG A 1 114 ? -38.229 -2.652 56.846 1.00 44.94 114 ARG A C 1
ATOM 916 O O . ARG A 1 114 ? -38.937 -3.653 56.773 1.00 44.94 114 ARG A O 1
ATOM 923 N N . GLN A 1 115 ? -37.226 -2.396 56.008 1.00 52.03 115 GLN A N 1
ATOM 924 C CA . GLN A 1 115 ? -36.489 -3.445 55.326 1.00 52.03 115 GLN A CA 1
ATOM 925 C C . GLN A 1 115 ? -36.077 -4.388 56.451 1.00 52.03 115 GLN A C 1
ATOM 927 O O . GLN A 1 115 ? -35.243 -4.044 57.291 1.00 52.03 115 GLN A O 1
ATOM 932 N N . GLN A 1 116 ? -36.799 -5.496 56.599 1.00 54.28 116 GLN A N 1
ATOM 933 C CA . GLN A 1 116 ? -36.408 -6.536 57.530 1.00 54.28 116 GLN A CA 1
ATOM 934 C C . GLN A 1 116 ? -35.047 -6.994 57.028 1.00 54.28 116 GLN A C 1
ATOM 936 O O . GLN A 1 116 ? -34.946 -7.547 55.936 1.00 54.28 116 GLN A O 1
ATOM 941 N N . GLY A 1 117 ? -34.010 -6.592 57.765 1.00 57.84 117 GLY A N 1
ATOM 942 C CA . GLY A 1 117 ? -32.628 -6.759 57.360 1.00 57.84 117 GLY A CA 1
ATOM 943 C C . GLY A 1 117 ? -32.379 -8.202 56.962 1.00 57.84 117 GLY A C 1
ATOM 944 O O . GLY A 1 117 ? -32.789 -9.123 57.672 1.00 57.84 117 GLY A O 1
ATOM 945 N N . LEU A 1 118 ? -31.725 -8.379 55.818 1.00 65.88 118 LEU A N 1
ATOM 946 C CA . LEU A 1 118 ? -31.125 -9.649 55.449 1.00 65.88 118 LEU A CA 1
ATOM 947 C C . LEU A 1 118 ? -30.262 -10.091 56.636 1.00 65.88 118 LEU A C 1
ATOM 949 O O . LEU A 1 118 ? -29.336 -9.388 57.035 1.00 65.88 118 LEU A O 1
ATOM 953 N N . MET A 1 119 ? -30.639 -11.203 57.261 1.00 75.44 119 MET A N 1
ATOM 954 C CA . MET A 1 119 ? -29.862 -11.803 58.335 1.00 75.44 119 MET A CA 1
ATOM 955 C C . MET A 1 119 ? -28.917 -12.817 57.712 1.00 75.44 119 MET A C 1
ATOM 957 O O . MET A 1 119 ? -29.352 -13.755 57.046 1.00 75.44 119 MET A O 1
ATOM 961 N N . GLU A 1 120 ? -27.626 -12.607 57.921 1.00 81.94 120 GLU A N 1
ATOM 962 C CA . GLU A 1 120 ? -26.602 -13.569 57.545 1.00 81.94 120 GLU A CA 1
AT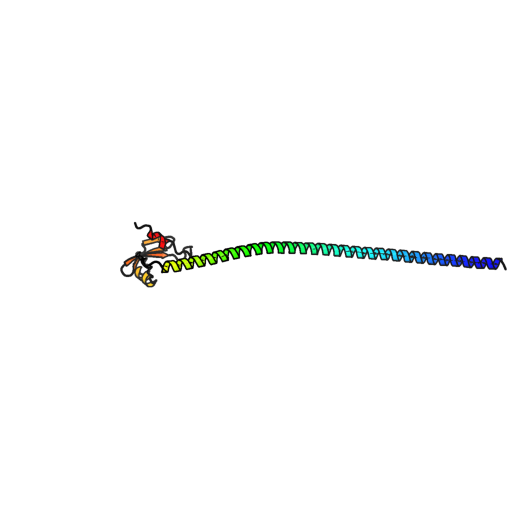OM 963 C C . GLU A 1 120 ? -26.537 -14.678 58.598 1.00 81.94 120 GLU A C 1
ATOM 965 O O . GLU A 1 120 ? -26.541 -14.420 59.807 1.00 81.94 120 GLU A O 1
ATOM 970 N N . PHE A 1 121 ? -26.479 -15.918 58.121 1.00 84.50 121 PHE A N 1
ATOM 971 C CA . PHE A 1 121 ? -26.298 -17.110 58.938 1.00 84.50 121 PHE A CA 1
ATOM 972 C C . PHE A 1 121 ? -25.024 -17.808 58.483 1.00 84.50 121 PHE A C 1
ATOM 974 O O . PHE A 1 121 ? -24.770 -17.951 57.285 1.00 84.50 121 PHE A O 1
ATOM 981 N N . SER A 1 122 ? -24.216 -18.244 59.440 1.00 89.12 122 SER A N 1
ATOM 982 C CA . SER A 1 122 ? -23.041 -19.056 59.150 1.00 89.12 122 SER A CA 1
ATOM 983 C C . SER A 1 122 ? -23.454 -20.430 58.618 1.00 89.12 122 SER A C 1
ATOM 985 O O . SER A 1 122 ? -24.503 -20.965 58.976 1.00 89.12 122 SER A O 1
ATOM 987 N N . PHE A 1 123 ? -22.603 -21.048 57.795 1.00 88.62 123 PHE A N 1
ATOM 988 C CA . PHE A 1 123 ? -22.850 -22.409 57.312 1.00 88.62 123 PHE A CA 1
ATOM 989 C C . PHE A 1 123 ? -23.040 -23.406 58.467 1.00 88.62 123 PHE A C 1
ATOM 991 O O . PHE A 1 123 ? -23.910 -24.266 58.392 1.00 88.62 123 PHE A O 1
ATOM 998 N N . SER A 1 124 ? -22.299 -23.240 59.568 1.00 91.00 124 SER A N 1
ATOM 999 C CA . SER A 1 124 ? -22.452 -24.063 60.772 1.00 91.00 124 SER A CA 1
ATOM 1000 C C . SER A 1 124 ? -23.843 -23.944 61.402 1.00 91.00 124 SER A C 1
ATOM 1002 O O . SER A 1 124 ? -24.410 -24.963 61.778 1.00 91.00 124 SER A O 1
ATOM 1004 N N . GLU A 1 125 ? -24.425 -22.737 61.470 1.00 90.00 125 GLU A N 1
ATOM 1005 C CA . GLU A 1 125 ? -25.806 -22.544 61.951 1.00 90.00 125 GLU A CA 1
ATOM 1006 C C . GLU A 1 125 ? -26.817 -23.265 61.048 1.00 90.00 125 GLU A C 1
ATOM 1008 O O . GLU A 1 125 ? -27.763 -23.876 61.539 1.00 90.00 125 GLU A O 1
ATOM 1013 N N . ILE A 1 126 ? -26.612 -23.224 59.728 1.00 92.38 126 ILE A N 1
ATOM 1014 C CA . ILE A 1 126 ? -27.461 -23.935 58.761 1.00 92.38 126 ILE A CA 1
ATOM 1015 C C . ILE A 1 126 ? -27.325 -25.457 58.918 1.00 92.38 126 ILE A C 1
ATOM 1017 O O . ILE A 1 126 ? -28.324 -26.179 58.882 1.00 92.38 126 ILE A O 1
ATOM 1021 N N . GLN A 1 127 ? -26.101 -25.946 59.113 1.00 92.12 127 GLN A N 1
ATOM 1022 C CA . GLN A 1 127 ? -25.807 -27.364 59.296 1.00 92.12 127 GLN A CA 1
ATOM 1023 C C . GLN A 1 127 ? -26.426 -27.897 60.595 1.00 92.12 127 GLN A C 1
ATOM 1025 O O . GLN A 1 127 ? -27.042 -28.958 60.583 1.00 92.12 127 GLN A O 1
ATOM 1030 N N . GLU A 1 128 ? -26.333 -27.149 61.697 1.00 93.56 128 GLU A N 1
ATOM 1031 C CA . GLU A 1 128 ? -26.986 -27.501 62.963 1.00 93.56 128 GLU A CA 1
ATOM 1032 C C . GLU A 1 128 ? -28.515 -27.485 62.826 1.00 93.56 128 GLU A C 1
ATOM 1034 O O . GLU A 1 128 ? -29.187 -28.434 63.228 1.00 93.56 128 GLU A O 1
ATOM 1039 N N . ALA A 1 129 ? -29.074 -26.454 62.184 1.00 92.56 129 ALA A N 1
ATOM 1040 C CA . ALA A 1 129 ? -30.517 -26.330 61.988 1.00 92.56 129 ALA A CA 1
ATOM 1041 C C . ALA A 1 129 ? -31.128 -27.469 61.157 1.00 92.56 129 ALA A C 1
ATOM 1043 O O . ALA A 1 129 ? -32.328 -27.716 61.273 1.00 92.56 129 ALA A O 1
ATOM 1044 N N . THR A 1 130 ? -30.327 -28.131 60.320 1.00 92.62 130 THR A N 1
ATOM 1045 C CA . THR A 1 130 ? -30.737 -29.226 59.425 1.00 92.62 130 THR A CA 1
ATOM 1046 C C . THR A 1 130 ? -30.204 -30.592 59.856 1.00 92.62 130 THR A C 1
ATOM 1048 O O . THR A 1 130 ? -30.269 -31.527 59.062 1.00 92.62 130 THR A O 1
ATOM 1051 N N . ASP A 1 131 ? -29.657 -30.713 61.070 1.00 93.00 131 ASP A N 1
ATOM 1052 C CA . ASP A 1 131 ? -29.003 -31.931 61.573 1.00 93.00 131 ASP A CA 1
ATOM 1053 C C . ASP A 1 131 ? -28.033 -32.552 60.551 1.00 93.00 131 ASP A C 1
ATOM 1055 O O . ASP A 1 131 ? -28.154 -33.699 60.129 1.00 93.00 131 ASP A O 1
ATOM 1059 N N . ASN A 1 132 ? -27.081 -31.744 60.080 1.00 92.69 132 ASN A N 1
ATOM 1060 C CA . ASN A 1 132 ? -26.127 -32.110 59.031 1.00 92.69 132 ASN A CA 1
ATOM 1061 C C . ASN A 1 132 ? -26.790 -32.526 57.704 1.00 92.69 132 ASN A C 1
ATOM 1063 O O . ASN A 1 132 ? -26.292 -33.416 57.014 1.00 92.69 132 ASN A O 1
ATOM 1067 N N . PHE A 1 133 ? -27.880 -31.850 57.329 1.00 91.44 133 PHE A N 1
ATOM 1068 C CA . PHE A 1 133 ? -28.681 -32.142 56.135 1.00 91.44 133 PHE A CA 1
ATOM 1069 C C . PHE A 1 133 ? -29.267 -33.563 56.130 1.00 91.44 133 PHE A C 1
ATOM 1071 O O . PHE A 1 133 ? -29.293 -34.228 55.088 1.00 91.44 133 PHE A O 1
ATOM 1078 N N . ASP A 1 134 ? -29.758 -34.019 57.289 1.00 92.38 134 ASP A N 1
ATOM 1079 C CA . ASP A 1 134 ? -30.361 -35.343 57.443 1.00 92.38 134 ASP A CA 1
ATOM 1080 C C . ASP A 1 134 ? -31.491 -35.551 56.403 1.00 92.38 134 ASP A C 1
ATOM 1082 O O . ASP A 1 134 ? -32.416 -34.731 56.303 1.00 92.38 134 ASP A O 1
ATOM 1086 N N . PRO A 1 135 ? -31.463 -36.641 55.610 1.00 91.06 135 PRO A N 1
ATOM 1087 C CA . PRO A 1 135 ? -32.485 -36.920 54.602 1.00 91.06 135 PRO A CA 1
ATOM 1088 C C . PRO A 1 135 ? -33.924 -36.974 55.143 1.00 91.06 135 PRO A C 1
ATOM 1090 O O . PRO A 1 135 ? -34.861 -36.705 54.397 1.00 91.06 135 PRO A O 1
ATOM 1093 N N . SER A 1 136 ? -34.128 -37.279 56.427 1.00 92.94 136 SER A N 1
ATOM 1094 C CA . SER A 1 136 ? -35.440 -37.268 57.095 1.00 92.94 136 SER A CA 1
ATOM 1095 C C . SER A 1 136 ? -36.010 -35.861 57.330 1.00 92.94 136 SER A C 1
ATOM 1097 O O . SER A 1 136 ? -37.198 -35.700 57.639 1.00 92.94 136 SER A O 1
ATOM 1099 N N . LEU A 1 137 ? -35.178 -34.825 57.197 1.00 89.56 137 LEU A N 1
ATOM 1100 C CA . LEU A 1 137 ? -35.571 -33.418 57.244 1.00 89.56 137 LEU A CA 1
ATOM 1101 C C . LEU A 1 137 ? -35.756 -32.820 55.842 1.00 89.56 137 LEU A C 1
ATOM 1103 O O . LEU A 1 137 ? -36.189 -31.672 55.718 1.00 89.56 137 LEU A O 1
ATOM 1107 N N . LYS A 1 138 ? -35.482 -33.589 54.784 1.00 93.50 138 LYS A N 1
ATOM 1108 C CA . LYS A 1 138 ? -35.711 -33.169 53.404 1.00 93.50 138 LYS A CA 1
ATOM 1109 C C . LYS A 1 138 ? -37.206 -33.150 53.101 1.00 93.50 138 LYS A C 1
ATOM 1111 O O . LYS A 1 138 ? -37.910 -34.141 53.281 1.00 93.50 138 LYS A O 1
ATOM 1116 N N . LEU A 1 139 ? -37.683 -31.997 52.654 1.00 91.19 139 LEU A N 1
ATOM 1117 C CA . LEU A 1 139 ? -39.067 -31.781 52.247 1.00 91.19 139 LEU A CA 1
ATOM 1118 C C . LEU A 1 139 ? -39.247 -32.040 50.753 1.00 91.19 139 LEU A C 1
ATOM 1120 O O . LEU A 1 139 ? -40.243 -32.635 50.351 1.00 91.19 139 LEU A O 1
ATOM 1124 N N . GLU A 1 140 ? -38.284 -31.602 49.941 1.00 90.12 140 GLU A N 1
ATOM 1125 C CA . GLU A 1 140 ? -38.380 -31.658 48.485 1.00 90.12 140 GLU A CA 1
ATOM 1126 C C . GLU A 1 140 ? -36.996 -31.776 47.838 1.00 90.12 140 GLU A C 1
ATOM 1128 O O . GLU A 1 140 ? -35.998 -31.279 48.370 1.00 90.12 140 GLU A O 1
ATOM 1133 N N . GLU A 1 141 ? -36.954 -32.431 46.678 1.00 89.69 141 GLU A N 1
ATOM 1134 C CA . GLU A 1 141 ? -35.834 -32.382 45.741 1.00 89.69 141 GLU A CA 1
ATOM 1135 C C . GLU A 1 141 ? -36.306 -31.781 44.423 1.00 89.69 141 GLU A C 1
ATOM 1137 O O . GLU A 1 141 ? -37.264 -3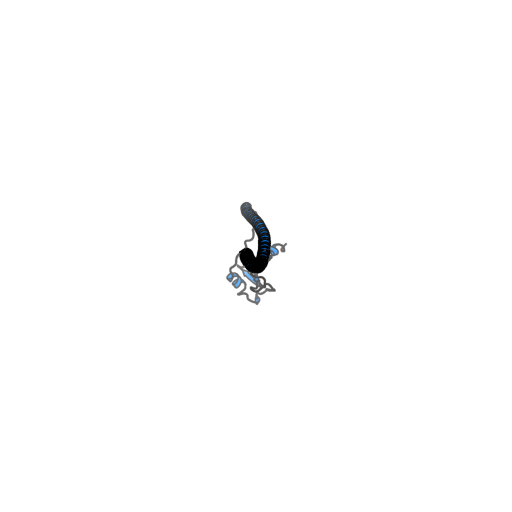2.281 43.834 1.00 89.69 141 GLU A O 1
ATOM 1142 N N . GLY A 1 142 ? -35.613 -30.748 43.948 1.00 78.69 142 GLY A N 1
ATOM 1143 C CA . GLY A 1 142 ? -35.831 -30.174 42.626 1.00 78.69 142 GLY A CA 1
ATOM 1144 C C . GLY A 1 142 ? -34.541 -30.086 41.815 1.00 78.69 142 GLY A C 1
ATOM 1145 O O . GLY A 1 142 ? -33.439 -30.272 42.330 1.00 78.69 142 GLY A O 1
ATOM 1146 N N . ASP A 1 143 ? -34.677 -29.723 40.540 1.00 73.56 143 ASP A N 1
ATOM 1147 C CA . ASP A 1 143 ? -33.554 -29.618 39.593 1.00 73.56 143 ASP A CA 1
ATOM 1148 C C . ASP A 1 143 ? -32.471 -28.613 40.036 1.00 73.56 143 ASP A C 1
ATOM 1150 O O . ASP A 1 143 ? -31.305 -28.719 39.657 1.00 73.56 143 ASP A O 1
ATOM 1154 N N . TYR A 1 144 ? -32.853 -27.640 40.867 1.00 73.12 144 TYR A N 1
ATOM 1155 C CA . TYR A 1 144 ? -32.000 -26.537 41.320 1.00 73.12 144 TYR A CA 1
ATOM 1156 C C . TYR A 1 144 ? -31.457 -26.719 42.739 1.00 73.12 144 TYR A C 1
ATOM 1158 O O . TYR A 1 144 ? -30.644 -25.910 43.190 1.00 73.12 144 TYR A O 1
ATOM 1166 N N . GLY A 1 145 ? -31.904 -27.746 43.462 1.00 85.38 145 GLY A N 1
ATOM 1167 C CA . GLY A 1 145 ? -31.501 -27.951 44.843 1.00 85.38 145 GLY A CA 1
ATOM 1168 C C . GLY A 1 145 ? -32.505 -28.713 45.694 1.00 85.38 145 GLY A C 1
ATOM 1169 O O . GLY A 1 145 ? -33.622 -29.022 45.276 1.00 85.38 145 GLY A O 1
ATOM 1170 N N . SER A 1 146 ? -32.100 -28.940 46.935 1.00 89.69 146 SER A N 1
ATOM 1171 C CA . SER A 1 146 ? -32.879 -29.613 47.967 1.00 89.69 146 SER A CA 1
ATOM 1172 C C . SER A 1 146 ? -33.492 -28.607 48.936 1.00 89.69 146 SER A C 1
ATOM 1174 O O . SER A 1 146 ? -32.857 -27.620 49.313 1.00 89.69 146 SER A O 1
ATOM 1176 N N . ILE A 1 147 ? -34.706 -28.881 49.406 1.00 90.44 147 ILE A N 1
ATOM 1177 C CA . ILE A 1 147 ? -35.368 -28.095 50.449 1.00 90.44 147 ILE A CA 1
ATOM 1178 C C . ILE A 1 147 ? -35.421 -28.912 51.740 1.00 90.44 147 ILE A C 1
ATOM 1180 O O . ILE A 1 147 ? -35.944 -30.025 51.750 1.00 90.44 147 ILE A O 1
ATOM 1184 N N . TYR A 1 148 ? -34.933 -28.340 52.837 1.00 92.44 148 TYR A N 1
ATOM 1185 C CA . TYR A 1 148 ? -34.927 -28.942 54.170 1.00 92.44 148 TYR A CA 1
ATOM 1186 C C . TYR A 1 148 ? -35.772 -28.130 55.145 1.00 92.44 148 TYR A C 1
ATOM 1188 O O . TYR A 1 148 ? -35.803 -26.899 55.088 1.00 92.44 148 TYR A O 1
ATOM 1196 N N . ARG A 1 149 ? -36.419 -28.805 56.094 1.00 93.94 149 ARG A N 1
ATOM 1197 C CA . ARG A 1 149 ? -36.933 -28.144 57.300 1.00 93.94 149 ARG A CA 1
ATOM 1198 C C . ARG A 1 149 ? -35.797 -27.969 58.303 1.00 93.94 149 ARG A C 1
ATOM 1200 O O . ARG A 1 149 ? -34.966 -28.861 58.447 1.00 93.94 149 ARG A O 1
ATOM 1207 N N . GLY A 1 150 ? -35.801 -26.862 59.030 1.00 91.75 150 GLY A N 1
ATOM 1208 C CA . GLY A 1 150 ? -34.855 -26.646 60.116 1.00 91.75 150 GLY A CA 1
ATOM 1209 C C . GLY A 1 150 ? -35.354 -25.648 61.146 1.00 91.75 150 GLY A C 1
ATOM 1210 O O . GLY A 1 150 ? -36.427 -25.061 60.996 1.00 91.75 150 GLY A O 1
ATOM 1211 N N . VAL A 1 151 ? -34.574 -25.454 62.205 1.00 92.06 151 VAL A N 1
ATOM 1212 C CA . VAL A 1 151 ? -34.850 -24.445 63.233 1.00 92.06 151 VAL A CA 1
ATOM 1213 C C . VAL A 1 151 ? -33.616 -23.568 63.409 1.00 92.06 151 VAL A C 1
ATOM 1215 O O . VAL A 1 151 ? -32.619 -24.007 63.969 1.00 92.06 151 VAL A O 1
ATOM 1218 N N . LEU A 1 152 ? -33.689 -22.314 62.958 1.00 89.38 152 LEU A N 1
ATOM 1219 C CA . LEU A 1 152 ? -32.629 -21.319 63.141 1.00 89.38 152 LEU A CA 1
ATOM 1220 C C . LEU A 1 152 ? -33.004 -20.383 64.283 1.00 89.38 152 LEU A C 1
ATOM 1222 O O . LEU A 1 152 ? -34.044 -19.728 64.227 1.00 89.38 152 LEU A O 1
ATOM 1226 N N . ARG A 1 153 ? -32.168 -20.306 65.327 1.00 88.50 153 ARG A N 1
ATOM 1227 C CA . ARG A 1 153 ? -32.373 -19.411 66.487 1.00 88.50 153 ARG A CA 1
ATOM 1228 C C . ARG A 1 153 ? -33.803 -19.493 67.044 1.00 88.50 153 ARG A C 1
ATOM 1230 O O . ARG A 1 153 ? -34.481 -18.483 67.215 1.00 88.50 153 ARG A O 1
ATOM 1237 N N . HIS A 1 154 ? -34.270 -20.720 67.278 1.00 85.94 154 HIS A N 1
ATOM 1238 C CA . HIS A 1 154 ? -35.624 -21.037 67.762 1.00 85.94 154 HIS A CA 1
ATOM 1239 C C . HIS A 1 154 ? -36.777 -20.684 66.807 1.00 85.94 154 HIS A C 1
ATOM 1241 O O . HIS A 1 154 ? -37.939 -20.750 67.202 1.00 85.94 154 HIS A O 1
ATOM 1247 N N . THR A 1 155 ? -36.480 -20.354 65.550 1.00 86.81 155 THR A N 1
ATOM 1248 C CA . THR A 1 155 ? -37.481 -20.072 64.519 1.00 86.81 155 THR A CA 1
ATOM 1249 C C . THR A 1 155 ? -37.528 -2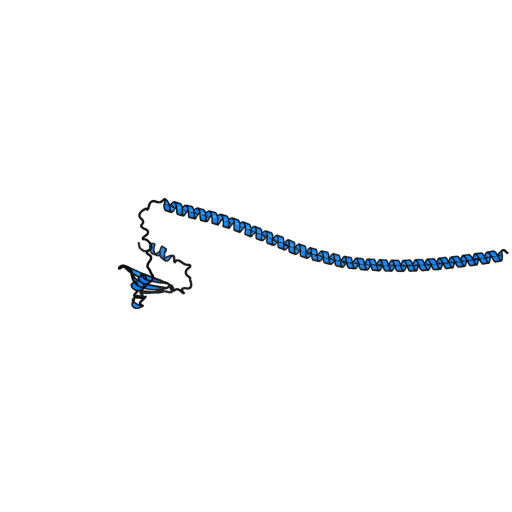1.228 63.520 1.00 86.81 155 THR A C 1
ATOM 1251 O O . THR A 1 155 ? -36.501 -21.535 62.910 1.00 86.81 155 THR A O 1
ATOM 1254 N N . PRO A 1 156 ? -38.685 -21.887 63.330 1.00 90.56 156 PRO A N 1
ATOM 1255 C CA . PRO A 1 156 ? -38.863 -22.863 62.263 1.00 90.56 156 PRO A CA 1
ATOM 1256 C C . PRO A 1 156 ? -38.683 -22.199 60.898 1.00 90.56 156 PRO A C 1
ATOM 1258 O O . PRO A 1 156 ? -39.298 -21.174 60.610 1.00 90.56 156 PRO A O 1
ATOM 1261 N N . VAL A 1 157 ? -37.844 -22.792 60.060 1.00 89.56 157 VAL A N 1
ATOM 1262 C CA . VAL A 1 157 ? -37.485 -22.274 58.741 1.00 89.56 157 VAL A CA 1
ATOM 1263 C C . VAL A 1 157 ? -37.481 -23.387 57.704 1.00 89.56 157 VAL A C 1
ATOM 1265 O O . VAL A 1 157 ? -37.405 -24.577 58.014 1.00 89.56 157 VAL A O 1
ATOM 1268 N N . THR A 1 158 ? -37.543 -22.970 56.446 1.00 91.56 158 THR A N 1
ATOM 1269 C CA . THR A 1 158 ? -37.284 -23.824 55.292 1.00 91.56 158 THR A CA 1
ATOM 1270 C C . THR A 1 158 ? -35.980 -23.363 54.654 1.00 91.56 158 THR A C 1
ATOM 1272 O O . THR A 1 158 ? -35.833 -22.189 54.323 1.00 91.56 158 THR A O 1
ATOM 1275 N N . ILE A 1 159 ? -35.023 -24.273 54.525 1.00 89.56 159 ILE A N 1
ATOM 1276 C CA . ILE A 1 159 ? -33.672 -24.005 54.039 1.00 89.56 159 ILE A CA 1
ATOM 1277 C C . ILE A 1 159 ? -33.554 -24.618 52.646 1.00 89.56 159 ILE A C 1
ATOM 1279 O O . ILE A 1 159 ? -33.670 -25.831 52.487 1.00 89.56 159 ILE A O 1
ATOM 1283 N N . LYS A 1 160 ? -33.335 -23.777 51.631 1.00 90.12 160 LYS A N 1
ATOM 1284 C CA . LYS A 1 160 ? -33.109 -24.207 50.245 1.00 90.12 160 LYS A CA 1
ATOM 1285 C C . LYS A 1 160 ? -31.605 -24.276 49.986 1.00 90.12 160 LYS A C 1
ATOM 1287 O O . LYS A 1 160 ? -30.930 -23.250 49.991 1.00 90.12 160 LYS A O 1
ATOM 1292 N N . MET A 1 161 ? -31.091 -25.482 49.774 1.00 87.00 161 MET A N 1
ATOM 1293 C CA . MET A 1 161 ? -29.695 -25.745 49.438 1.00 87.00 161 MET A CA 1
ATOM 1294 C C . MET A 1 161 ? -29.571 -25.921 47.926 1.00 87.00 161 MET A C 1
ATOM 1296 O O . MET A 1 161 ? -30.168 -26.832 47.363 1.00 87.00 161 MET A O 1
ATOM 1300 N N . LEU A 1 162 ? -28.814 -25.047 47.267 1.00 84.88 162 LEU A N 1
ATOM 1301 C CA . LEU A 1 162 ? -28.632 -25.090 45.815 1.00 84.88 162 LEU A CA 1
ATOM 1302 C C . LEU A 1 162 ? -27.554 -26.109 45.426 1.00 84.88 162 LEU A C 1
ATOM 1304 O O . LEU A 1 162 ? -26.532 -26.221 46.105 1.00 84.88 162 LEU A O 1
ATOM 1308 N N . HIS A 1 163 ? -27.761 -26.836 44.325 1.00 81.12 163 HIS A N 1
ATOM 1309 C CA . HIS A 1 163 ? -26.749 -27.759 43.808 1.00 81.12 163 HIS A CA 1
ATOM 1310 C C . HIS A 1 163 ? -25.562 -26.986 43.204 1.00 81.12 163 HIS A C 1
ATOM 1312 O O . HIS A 1 163 ? -25.786 -26.128 42.343 1.00 81.12 163 HIS A O 1
ATOM 1318 N N . PRO A 1 164 ? -24.308 -27.308 43.586 1.00 67.12 164 PRO A N 1
ATOM 1319 C CA . PRO A 1 164 ? -23.119 -26.627 43.066 1.00 67.12 164 PRO A CA 1
ATOM 1320 C C . PRO A 1 164 ? -22.939 -26.813 41.550 1.00 67.12 164 PRO A C 1
ATOM 1322 O O . PRO A 1 164 ? -22.400 -25.926 40.895 1.00 67.12 164 PRO A O 1
ATOM 1325 N N . ASP A 1 165 ? -23.455 -27.920 41.001 1.00 60.09 165 ASP A N 1
ATOM 1326 C CA . ASP A 1 165 ? -23.353 -28.294 39.584 1.00 60.09 165 ASP A CA 1
ATOM 1327 C C . ASP A 1 165 ? -24.637 -28.028 38.780 1.00 60.09 165 ASP A C 1
ATOM 1329 O O . ASP A 1 165 ? -24.764 -28.483 37.639 1.00 60.09 165 ASP A O 1
ATOM 1333 N N . SER A 1 166 ? -25.611 -27.297 39.341 1.00 59.12 166 SER A N 1
ATOM 1334 C CA . SER A 1 166 ? -26.707 -26.800 38.505 1.00 59.12 166 SER A CA 1
ATOM 1335 C C . SER A 1 166 ? -26.082 -25.946 37.397 1.00 59.12 166 SER A C 1
ATOM 1337 O O . SER A 1 166 ? -25.220 -25.108 37.648 1.00 59.12 166 SER A O 1
ATOM 1339 N N . SER A 1 167 ? -26.432 -26.214 36.141 1.00 50.69 167 SER A N 1
ATOM 1340 C CA . SER A 1 167 ? -25.748 -25.721 34.935 1.00 50.69 167 SER A CA 1
ATOM 1341 C C . SER A 1 167 ? -25.862 -24.202 34.695 1.00 50.69 167 SER A C 1
ATOM 1343 O O . SER A 1 167 ? -25.776 -23.729 33.562 1.00 50.69 167 SER A O 1
ATOM 1345 N N . GLN A 1 168 ? -26.084 -23.422 35.749 1.00 49.22 168 GLN A N 1
ATOM 1346 C CA . GLN A 1 168 ? -25.995 -21.975 35.804 1.00 49.22 168 GLN A CA 1
ATOM 1347 C C . GLN A 1 168 ? -25.149 -21.632 37.033 1.00 49.22 168 GLN A C 1
ATOM 1349 O O . GLN A 1 168 ? -25.597 -21.787 38.161 1.00 49.22 168 GLN A O 1
ATOM 1354 N N . GLY A 1 169 ? -23.898 -21.227 36.797 1.00 47.22 169 GLY A N 1
ATOM 1355 C CA . GLY A 1 169 ? -22.916 -20.949 37.845 1.00 47.22 169 GLY A CA 1
ATOM 1356 C C . GLY A 1 169 ? -23.312 -19.815 38.811 1.00 47.22 169 GLY A C 1
ATOM 1357 O O . GLY A 1 169 ? -24.422 -19.287 38.744 1.00 47.22 169 GLY A O 1
ATOM 1358 N N . PRO A 1 170 ? -22.384 -19.347 39.669 1.00 46.62 170 PRO A N 1
ATOM 1359 C CA . PRO A 1 170 ? -22.642 -18.341 40.712 1.00 46.62 170 PRO A CA 1
ATOM 1360 C C . PRO A 1 170 ? -23.072 -16.946 40.196 1.00 46.62 170 PRO A C 1
ATOM 1362 O O . PRO A 1 170 ? -23.159 -15.998 40.969 1.00 46.62 170 PRO A O 1
ATOM 1365 N N . SER A 1 171 ? -23.349 -16.788 38.896 1.00 45.78 171 SER A N 1
ATOM 1366 C CA . SER A 1 171 ? -23.668 -15.517 38.236 1.00 45.78 171 SER A CA 1
ATOM 1367 C C . SER A 1 171 ? -25.165 -15.209 38.114 1.00 45.78 171 SER A C 1
ATOM 1369 O O . SER A 1 171 ? -25.537 -14.279 37.396 1.00 45.78 171 SER A O 1
ATOM 1371 N N . ARG A 1 172 ? -26.048 -15.961 38.772 1.00 44.34 172 ARG A N 1
ATOM 1372 C CA . ARG A 1 172 ? -27.451 -15.564 38.924 1.00 44.34 172 ARG A CA 1
ATOM 1373 C C . ARG A 1 172 ? -27.820 -15.625 40.393 1.00 44.34 172 ARG A C 1
ATOM 1375 O O . ARG A 1 172 ? -28.320 -16.630 40.880 1.00 44.34 172 ARG A O 1
ATOM 1382 N N . TYR A 1 173 ? -27.608 -14.508 41.087 1.00 44.97 173 TYR A N 1
ATOM 1383 C CA . TYR A 1 173 ? -28.482 -14.153 42.200 1.00 44.97 173 TYR A CA 1
ATOM 1384 C C . TYR A 1 173 ? -29.917 -14.306 41.688 1.00 44.97 173 TYR A C 1
ATOM 1386 O O . TYR A 1 173 ? -30.360 -13.555 40.818 1.00 44.97 173 TYR A O 1
ATOM 1394 N N . HIS A 1 174 ? -30.588 -15.373 42.116 1.00 47.34 174 HIS A N 1
ATOM 1395 C CA . HIS A 1 174 ? -31.925 -15.686 41.645 1.00 47.34 174 HIS A CA 1
ATOM 1396 C C . HIS A 1 174 ? -32.871 -14.526 42.011 1.00 47.34 174 HIS A C 1
ATOM 1398 O O . HIS A 1 174 ? -32.822 -14.040 43.145 1.00 47.34 174 HIS A O 1
ATOM 1404 N N . PRO A 1 175 ? -33.796 -14.129 41.116 1.00 44.41 175 PRO A N 1
ATOM 1405 C CA . PRO A 1 175 ? -34.861 -13.171 41.426 1.00 44.41 175 PRO A CA 1
ATOM 1406 C C . PRO A 1 175 ? -35.777 -13.611 42.580 1.00 44.41 175 PRO A C 1
ATOM 1408 O O . PRO A 1 175 ? -36.631 -12.845 43.006 1.00 44.41 175 PRO A O 1
ATOM 1411 N N . GLU A 1 176 ? -35.625 -14.833 43.095 1.00 46.56 176 GLU A N 1
ATOM 1412 C CA . GLU A 1 176 ? -36.423 -15.396 44.189 1.00 46.56 176 GLU A CA 1
ATOM 1413 C C . GLU A 1 176 ? -36.296 -14.603 45.501 1.00 46.56 176 GLU A C 1
ATOM 1415 O O . GLU A 1 176 ? -37.254 -14.565 46.271 1.00 46.56 176 GLU A O 1
ATOM 1420 N N . VAL A 1 177 ? -35.180 -13.890 45.724 1.00 50.88 177 VAL A N 1
ATOM 1421 C CA . VAL A 1 177 ? -35.052 -12.947 46.857 1.00 50.88 177 VAL A CA 1
ATOM 1422 C C . VAL A 1 177 ? -36.012 -11.750 46.702 1.00 50.88 177 VAL A C 1
ATOM 1424 O O . VAL A 1 177 ? -36.425 -11.161 47.697 1.00 50.88 177 VAL A O 1
ATOM 1427 N N . PHE A 1 178 ? -36.438 -11.431 45.474 1.00 43.50 178 PHE A N 1
ATOM 1428 C CA . PHE A 1 178 ? -37.390 -10.357 45.165 1.00 43.50 178 PHE A CA 1
ATOM 1429 C C . PHE A 1 178 ? -38.831 -10.843 44.903 1.00 43.50 178 PHE A C 1
ATOM 1431 O O . PHE A 1 178 ? -39.777 -10.148 45.267 1.00 43.50 178 PHE A O 1
ATOM 1438 N N . GLU A 1 179 ? -39.045 -12.015 44.295 1.00 38.38 179 GLU A N 1
ATOM 1439 C CA . GLU A 1 179 ? -40.387 -12.452 43.851 1.00 38.38 179 GLU A CA 1
ATOM 1440 C C . GLU A 1 179 ? -41.284 -13.018 44.969 1.00 38.38 179 GLU A C 1
ATOM 1442 O O . GLU A 1 179 ? -42.509 -12.892 44.893 1.00 38.38 179 GLU A O 1
ATOM 1447 N N . ASN A 1 180 ? -40.726 -13.553 46.061 1.00 38.69 180 ASN A N 1
ATOM 1448 C CA . ASN A 1 180 ? -41.546 -14.071 47.170 1.00 38.69 180 ASN A CA 1
ATOM 1449 C C . ASN A 1 180 ? -42.280 -12.971 47.966 1.00 38.69 180 ASN A C 1
ATOM 1451 O O . ASN A 1 180 ? -43.182 -13.275 48.744 1.00 38.69 180 ASN A O 1
ATOM 1455 N N . PHE A 1 181 ? -41.972 -11.694 47.721 1.00 45.16 181 PHE A N 1
ATOM 1456 C CA . PHE A 1 181 ? -42.658 -10.559 48.343 1.00 45.16 181 PHE A CA 1
ATOM 1457 C C . PHE A 1 181 ? -44.008 -10.197 47.706 1.00 45.16 181 PHE A C 1
ATOM 1459 O O . PHE A 1 181 ? -44.738 -9.396 48.284 1.00 45.16 181 PHE A O 1
ATOM 1466 N N . ARG A 1 182 ? -44.394 -10.775 46.555 1.00 38.19 182 ARG A N 1
ATOM 1467 C CA . ARG A 1 182 ? -45.669 -10.418 45.896 1.00 38.19 182 ARG A CA 1
ATOM 1468 C C . ARG A 1 182 ? -46.827 -11.386 46.168 1.00 38.19 182 ARG A C 1
ATOM 1470 O O . ARG A 1 182 ? -47.949 -11.090 45.770 1.00 38.19 182 ARG A O 1
ATOM 1477 N N . ARG A 1 183 ? -46.592 -12.540 46.806 1.00 32.47 183 ARG A N 1
ATOM 1478 C CA . ARG A 1 183 ? -47.589 -13.632 46.854 1.00 32.47 183 ARG A CA 1
ATOM 1479 C C . ARG A 1 183 ? -48.185 -13.957 48.225 1.00 32.47 183 ARG A C 1
ATOM 1481 O O . ARG A 1 183 ? -48.943 -14.914 48.324 1.00 32.47 183 ARG A O 1
ATOM 1488 N N . ALA A 1 184 ? -47.904 -13.155 49.248 1.00 38.16 184 ALA A N 1
ATOM 1489 C CA . ALA A 1 184 ? -48.592 -13.231 50.536 1.00 38.16 184 ALA A CA 1
ATOM 1490 C C . ALA A 1 184 ? -49.411 -11.953 50.783 1.00 38.16 184 ALA A C 1
ATOM 1492 O O . ALA A 1 184 ? -49.053 -11.120 51.613 1.00 38.16 184 ALA A O 1
ATOM 1493 N N . HIS A 1 185 ? -50.499 -11.812 50.026 1.00 37.28 185 HIS A N 1
ATOM 1494 C CA . HIS A 1 185 ? -51.653 -10.976 50.355 1.00 37.28 185 HIS A CA 1
ATOM 1495 C C . HIS A 1 185 ? -52.919 -11.799 50.139 1.00 37.28 185 HIS A C 1
ATOM 1497 O O . HIS A 1 185 ? -53.012 -12.440 49.066 1.00 37.28 185 HIS A O 1
#

InterPro domains:
  IPR011009 Protein kinase-like domain superfamily [SSF56112] (112-176)
  IPR051348 U-box domain-containing ubiquitin ligases [PTHR45647] (16-177)

Secondary structure (DSSP, 8-state):
-HHHHHHHHHHHHHHHHHHHHHHHHHHHHHHHHHHHHHHHHHHHHHHHHHHHHHHHHHHHHHHHHHHHHHHHHHHHHHHHHHHHHHHHHHHHHHHHHHHHHHHHHTTS---S----------HHHHHHHTTTT-GGGEEEEETTEEEEEEEETTEEEEEEEEPTTSSS-TT---THHHHGGGS--